Protein AF-L0DIE7-F1 (afdb_monomer)

Foldseek 3Di:
DDDDDDPPPPDDDDDDDDDDDDDPDDDDDPDDPPPPPPPCPPVVVVVVVVVVVVVVVVVVVVVVVVVVVCPPDPPDLDAADLVLLVLLQVLLVQLVVQLVVLLVQLVVCVVVVHDNVVSVVSSVVSSVVSNVVSCVVRVVVVLCVLPNPPDDPVNQDPVSVVNSSSSVVSNVCNNVVPD

Solvent-accessible surface area (backbone atoms only — not comparable to full-atom values): 10665 Å² total; per-residue (Å²): 139,84,80,97,79,86,92,78,92,82,75,84,78,80,80,78,84,80,78,81,75,84,74,80,83,78,77,87,70,87,76,72,84,77,82,73,77,76,77,60,70,63,64,58,50,57,53,53,51,54,52,50,52,51,52,54,51,53,52,48,51,54,51,50,54,51,60,58,60,59,67,62,78,72,72,71,86,65,71,54,34,69,68,29,22,54,52,17,42,55,50,48,53,52,47,51,53,29,46,52,54,11,49,52,52,16,48,53,36,45,76,68,72,47,52,71,68,58,16,52,53,45,20,55,52,40,29,55,52,38,48,51,51,51,40,58,71,61,47,48,63,58,51,34,75,65,50,56,80,86,62,54,75,88,75,57,48,74,62,46,52,51,52,48,50,14,36,53,46,7,27,50,47,16,55,68,62,71,124

pLDDT: mean 78.12, std 19.04, range [43.19, 98.62]

Secondary structure (DSSP, 8-state):
--------S--PPPPPP-----PPPPP----PPP------TTHHHHHHHHHHHHHHHHHHHHHHHHHHHTTS-----PPPPHHHHHHHHHHHHHHHHHHHHHHHHHHHHHHTT--HHHHHHHHHHHHHHHHHHHHHHHTHHHHHTTS-TT--GGG--HHHHHHHHHHHHHHHHHHTT--

Structure (mmCIF, N/CA/C/O backbone):
data_AF-L0DIE7-F1
#
_entry.id   AF-L0DIE7-F1
#
loop_
_atom_site.group_PDB
_atom_site.id
_atom_site.type_symbol
_atom_site.label_atom_id
_atom_site.label_alt_id
_atom_site.label_comp_id
_atom_site.label_asym_id
_atom_site.label_entity_id
_atom_site.label_seq_id
_atom_site.pdbx_PDB_ins_code
_atom_site.Cartn_x
_atom_site.Cartn_y
_atom_site.Cartn_z
_atom_site.occupancy
_atom_site.B_iso_or_equiv
_atom_site.auth_seq_id
_atom_site.auth_comp_id
_atom_site.auth_asym_id
_atom_site.auth_atom_id
_atom_site.pdbx_PDB_model_num
ATOM 1 N N . MET A 1 1 ? -25.861 -13.295 69.966 1.00 43.19 1 MET A N 1
ATOM 2 C CA . MET A 1 1 ? -24.445 -13.640 70.198 1.00 43.19 1 MET A CA 1
ATOM 3 C C . MET A 1 1 ? -23.752 -13.292 68.895 1.00 43.19 1 MET A C 1
ATOM 5 O O . MET A 1 1 ? -23.607 -14.159 68.047 1.00 43.19 1 MET A O 1
ATOM 9 N N . SER A 1 2 ? -23.698 -11.998 68.601 1.00 47.97 2 SER A N 1
ATOM 10 C CA . SER A 1 2 ? -22.808 -10.991 69.206 1.00 47.97 2 SER A CA 1
ATOM 11 C C . SER A 1 2 ? -21.551 -10.831 68.351 1.00 47.97 2 SER A C 1
ATOM 13 O O . SER A 1 2 ? -20.903 -11.836 68.076 1.00 47.97 2 SER A O 1
ATOM 15 N N . ASP A 1 3 ? -21.147 -9.640 67.909 1.00 54.22 3 ASP A N 1
ATOM 16 C CA . ASP A 1 3 ? -21.867 -8.353 67.857 1.00 54.22 3 ASP A CA 1
ATOM 17 C C . ASP A 1 3 ? -21.587 -7.730 66.461 1.00 54.22 3 ASP A C 1
ATOM 19 O O . ASP A 1 3 ? -20.596 -8.077 65.826 1.00 54.22 3 ASP A O 1
ATOM 23 N N . GLU A 1 4 ? -22.419 -6.900 65.825 1.00 57.38 4 GLU A N 1
ATOM 24 C CA . GLU A 1 4 ? -23.378 -5.892 66.320 1.00 57.38 4 GLU A CA 1
ATOM 25 C C . GLU A 1 4 ? -22.702 -4.545 66.722 1.00 57.38 4 GLU A C 1
ATOM 27 O O . GLU A 1 4 ? -23.338 -3.693 67.338 1.00 57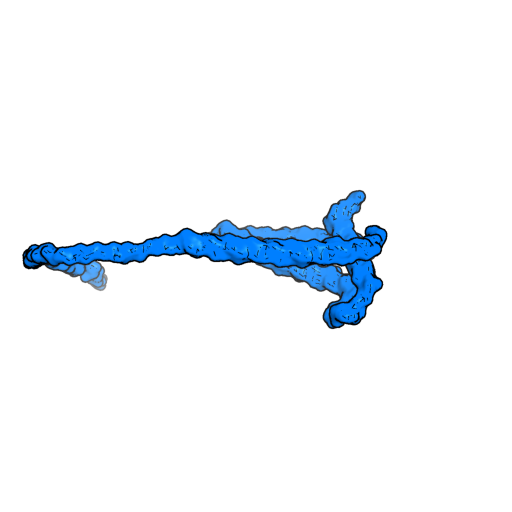.38 4 GLU A O 1
ATOM 32 N N . LEU A 1 5 ? -21.450 -4.300 66.272 1.00 60.34 5 LEU A N 1
ATOM 33 C CA . LEU A 1 5 ? -20.716 -3.017 66.356 1.00 60.34 5 LEU A CA 1
ATOM 34 C C . LEU A 1 5 ? -19.949 -2.661 65.058 1.00 60.34 5 LEU A C 1
ATOM 36 O O . LEU A 1 5 ? -18.879 -3.205 64.825 1.00 60.34 5 LEU A O 1
ATOM 40 N N . ASP A 1 6 ? -20.480 -1.723 64.261 1.00 61.47 6 ASP A N 1
ATOM 41 C CA . ASP A 1 6 ? -19.712 -0.753 63.433 1.00 61.47 6 ASP A CA 1
ATOM 42 C C . ASP A 1 6 ? -20.654 0.343 62.865 1.00 61.47 6 ASP A C 1
ATOM 44 O O . ASP A 1 6 ? -20.625 0.740 61.703 1.00 61.47 6 ASP A O 1
ATOM 48 N N . PHE A 1 7 ? -21.568 0.833 63.712 1.00 57.75 7 PHE A N 1
ATOM 49 C CA . PHE A 1 7 ? -22.621 1.801 63.356 1.00 57.75 7 PHE A CA 1
ATOM 50 C C . PHE A 1 7 ? -22.229 3.259 63.697 1.00 57.75 7 PHE A C 1
ATOM 52 O O . PHE A 1 7 ? -23.089 4.076 64.014 1.00 57.75 7 PHE A O 1
ATOM 59 N N . LEU A 1 8 ? -20.929 3.587 63.728 1.00 58.88 8 LEU A N 1
ATOM 60 C CA . LEU A 1 8 ? -20.414 4.843 64.307 1.00 58.88 8 LEU A CA 1
ATOM 61 C C . LEU A 1 8 ? -19.316 5.538 63.475 1.00 58.88 8 LEU A C 1
ATOM 63 O O . LEU A 1 8 ? -18.410 6.140 64.042 1.00 58.88 8 LEU A O 1
ATOM 67 N N . ASP A 1 9 ? -19.435 5.533 62.146 1.00 56.22 9 ASP A N 1
ATOM 68 C CA . ASP A 1 9 ? -18.577 6.325 61.237 1.00 56.22 9 ASP A CA 1
ATOM 69 C C . ASP A 1 9 ? -19.384 7.432 60.520 1.00 56.22 9 ASP A C 1
ATOM 71 O O . ASP A 1 9 ? -19.368 7.580 59.301 1.00 56.22 9 ASP A O 1
ATOM 75 N N . GLY A 1 10 ? -20.216 8.151 61.287 1.00 61.34 10 GLY A N 1
ATOM 76 C CA . GLY A 1 10 ? -21.278 9.020 60.753 1.00 61.34 10 GLY A CA 1
ATOM 77 C C . GLY A 1 10 ? -21.567 10.288 61.560 1.00 61.34 10 GLY A C 1
ATOM 78 O O . GLY A 1 10 ? -22.703 10.758 61.556 1.00 61.34 10 GLY A O 1
ATOM 79 N N . LEU A 1 11 ? -20.574 10.823 62.279 1.00 56.28 11 LEU A N 1
ATOM 80 C CA . LEU A 1 11 ? -20.674 12.079 63.038 1.00 56.28 11 LEU A CA 1
ATOM 81 C C . LEU A 1 11 ? -19.377 12.906 62.941 1.00 56.28 11 LEU A C 1
ATOM 83 O O . LEU A 1 11 ? -18.717 13.165 63.948 1.00 56.28 11 LEU A O 1
ATOM 87 N N . GLU A 1 12 ? -19.022 13.365 61.737 1.00 66.06 12 GLU A N 1
ATOM 88 C CA . GLU A 1 12 ? -18.154 14.547 61.631 1.00 66.06 12 GLU A CA 1
ATOM 89 C C . GLU A 1 12 ? -18.935 15.783 62.125 1.00 66.06 12 GLU A C 1
ATOM 91 O O . GLU A 1 12 ? -20.051 16.025 61.658 1.00 66.06 12 GLU A O 1
ATOM 96 N N . PRO A 1 13 ? -18.404 16.561 63.087 1.00 68.69 13 PRO A N 1
ATOM 97 C CA . PRO A 1 13 ? -19.084 17.748 63.589 1.00 68.69 13 PRO A CA 1
ATOM 98 C C . PRO A 1 13 ? -18.962 18.916 62.603 1.00 68.69 13 PRO A C 1
ATOM 100 O O . PRO A 1 13 ? -17.855 19.297 62.216 1.00 68.69 13 PRO A O 1
ATOM 103 N N . ASP A 1 14 ? -20.096 19.538 62.265 1.00 71.19 14 ASP A N 1
ATOM 104 C CA . ASP A 1 14 ? -20.128 20.772 61.473 1.00 71.19 14 ASP A CA 1
ATOM 105 C C . ASP A 1 14 ? -19.232 21.867 62.097 1.00 71.19 14 ASP A C 1
ATOM 107 O O . ASP A 1 14 ? -19.279 22.095 63.315 1.00 71.19 14 ASP A O 1
ATOM 111 N N . PRO A 1 15 ? -18.436 22.596 61.291 1.00 76.50 15 PRO A N 1
ATOM 112 C CA . PRO A 1 15 ? -17.621 23.693 61.794 1.00 76.50 15 PRO A CA 1
ATOM 113 C C . PRO A 1 15 ? -18.503 24.848 62.307 1.00 76.50 15 PRO A C 1
ATOM 115 O O . PRO A 1 15 ? -19.537 25.163 61.713 1.00 76.50 15 PRO A O 1
ATOM 118 N N . PRO A 1 16 ? -18.100 25.534 63.394 1.00 77.44 16 PRO A N 1
ATOM 119 C CA . PRO A 1 16 ? -18.917 26.572 64.011 1.00 77.44 16 PRO A CA 1
ATOM 120 C C . PRO A 1 16 ? -19.119 27.784 63.082 1.00 77.44 16 PRO A C 1
ATOM 122 O O . PRO A 1 16 ? -18.210 28.137 62.322 1.00 77.44 16 PRO A O 1
ATOM 125 N N . PRO A 1 17 ? -20.266 28.486 63.178 1.00 66.81 17 PRO A N 1
ATOM 126 C CA . PRO A 1 17 ? -20.528 29.674 62.375 1.00 66.81 17 PRO A CA 1
ATOM 127 C C . PRO A 1 17 ? -19.484 30.758 62.661 1.00 66.81 17 PRO A C 1
ATOM 129 O O . PRO A 1 17 ? -19.292 31.192 63.800 1.00 66.81 17 PRO A O 1
ATOM 132 N N . SER A 1 18 ? -18.810 31.213 61.606 1.00 66.88 18 SER A N 1
ATOM 133 C CA . SER A 1 18 ? -17.763 32.226 61.689 1.00 66.88 18 SER A CA 1
ATOM 134 C C . SER A 1 18 ? -18.342 33.578 62.116 1.00 66.88 18 SER A C 1
ATOM 136 O O . SER A 1 18 ? -18.981 34.290 61.342 1.00 66.88 18 SER A O 1
ATOM 138 N N . LEU A 1 19 ? -18.094 33.953 63.375 1.00 61.03 19 LEU A N 1
ATOM 139 C CA . LEU A 1 19 ? -18.460 35.264 63.906 1.00 61.03 19 LEU A CA 1
ATOM 140 C C . LEU A 1 19 ? -17.829 36.372 63.053 1.00 61.03 19 LEU A C 1
ATOM 142 O O . LEU A 1 19 ? -16.605 36.486 62.952 1.00 61.03 19 LEU A O 1
ATOM 146 N N . GLY A 1 20 ? -18.687 37.187 62.437 1.00 57.94 20 GLY A N 1
ATOM 147 C CA . GLY A 1 20 ? -18.292 38.229 61.499 1.00 57.94 20 GLY A CA 1
ATOM 148 C C . GLY A 1 20 ? -17.355 39.253 62.134 1.00 57.94 20 GLY A C 1
ATOM 149 O O . GLY A 1 20 ? -17.774 40.105 62.918 1.00 57.94 20 GLY A O 1
ATOM 150 N N . ARG A 1 21 ? -16.077 39.209 61.752 1.00 55.25 21 ARG A N 1
ATOM 151 C CA . ARG A 1 21 ? -15.109 40.249 62.096 1.00 55.25 21 ARG A CA 1
ATOM 152 C C . ARG A 1 21 ? -15.414 41.488 61.261 1.00 55.25 21 ARG A C 1
ATOM 154 O O . ARG A 1 21 ? -15.187 41.481 60.054 1.00 55.25 21 ARG A O 1
ATOM 161 N N . ALA A 1 22 ? -15.903 42.548 61.901 1.00 59.44 22 ALA A N 1
ATOM 162 C CA . ALA A 1 22 ? -16.078 43.842 61.252 1.00 59.44 22 ALA A CA 1
ATOM 163 C C . ALA A 1 22 ? -14.726 44.328 60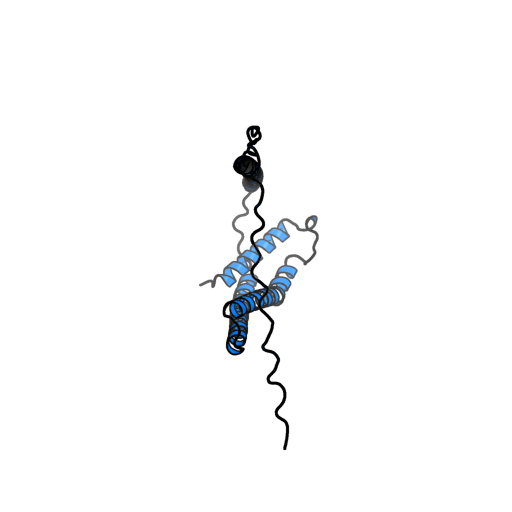.697 1.00 59.44 22 ALA A C 1
ATOM 165 O O . ALA A 1 22 ? -13.801 44.632 61.454 1.00 59.44 22 ALA A O 1
ATOM 166 N N . VAL A 1 23 ? -14.602 44.357 59.370 1.00 61.91 23 VAL A N 1
ATOM 167 C CA . VAL A 1 23 ? -13.428 44.903 58.683 1.00 61.91 23 VAL A CA 1
ATOM 168 C C . VAL A 1 23 ? -13.574 46.427 58.664 1.00 61.91 23 VAL A C 1
ATOM 170 O O . VAL A 1 23 ? -14.614 46.914 58.216 1.00 61.91 23 VAL A O 1
ATOM 173 N N . PRO A 1 24 ? -12.585 47.199 59.152 1.00 62.00 24 PRO A N 1
ATOM 174 C CA . PRO A 1 24 ? -12.659 48.654 59.120 1.00 62.00 24 PRO A CA 1
ATOM 175 C C . PRO A 1 24 ? -12.696 49.153 57.674 1.00 62.00 24 PRO A C 1
ATOM 177 O O . PRO A 1 24 ? -11.891 48.729 56.844 1.00 62.00 24 PRO A O 1
ATOM 180 N N . THR A 1 25 ? -13.622 50.067 57.383 1.00 62.25 25 THR A N 1
ATOM 181 C CA . THR A 1 25 ? -13.794 50.671 56.059 1.00 62.25 25 THR A CA 1
ATOM 182 C C . THR A 1 25 ? -12.498 51.364 55.619 1.00 62.25 25 THR A C 1
ATOM 184 O O . THR A 1 25 ? -12.094 52.330 56.272 1.00 62.25 25 THR A O 1
ATOM 187 N N . PRO A 1 26 ? -11.832 50.924 54.535 1.00 62.09 26 PRO A N 1
ATOM 188 C CA . PRO A 1 26 ? -10.641 51.605 54.050 1.00 62.09 26 PRO A CA 1
ATOM 189 C C . PRO A 1 26 ? -11.023 52.968 53.465 1.00 62.09 26 PRO A C 1
ATOM 191 O O . PRO A 1 26 ? -11.936 53.082 52.646 1.00 62.09 26 PRO A O 1
ATOM 194 N N . THR A 1 27 ? -10.304 54.009 53.878 1.00 60.88 27 THR A N 1
ATOM 195 C CA . THR A 1 27 ? -10.394 55.346 53.288 1.00 60.88 27 THR A CA 1
ATOM 196 C C . THR A 1 27 ? -10.063 55.289 51.789 1.00 60.88 27 THR A C 1
ATOM 198 O O . THR A 1 27 ? -9.101 54.611 51.414 1.00 60.88 27 THR A O 1
ATOM 201 N N . PRO A 1 28 ? -10.798 55.999 50.908 1.00 60.19 28 PRO A N 1
ATOM 202 C CA . PRO A 1 28 ? -10.496 55.993 49.481 1.00 60.19 28 PRO A CA 1
ATOM 203 C C . PRO A 1 28 ? -9.183 56.735 49.210 1.00 60.19 28 PRO A C 1
ATOM 205 O O . PRO A 1 28 ? -9.132 57.965 49.217 1.00 60.19 28 PRO A O 1
ATOM 208 N N . TYR A 1 29 ? -8.113 55.989 48.947 1.00 64.88 29 TYR A N 1
ATOM 209 C CA . TYR A 1 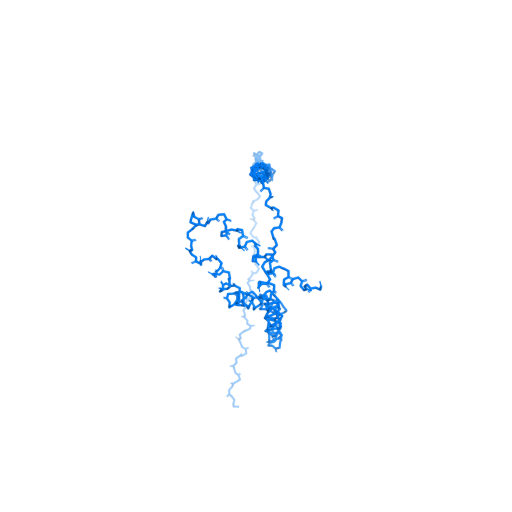29 ? -6.919 56.554 48.325 1.00 64.88 29 TYR A CA 1
ATOM 210 C C . TYR A 1 29 ? -7.242 56.938 46.871 1.00 64.88 29 TYR A C 1
ATOM 212 O O . TYR A 1 29 ? -7.991 56.211 46.210 1.00 64.88 29 TYR A O 1
ATOM 220 N N . PRO A 1 30 ? -6.689 58.044 46.339 1.00 61.22 30 PRO A N 1
ATOM 221 C CA . PRO A 1 30 ? -6.860 58.395 44.935 1.00 61.22 30 PRO A CA 1
ATOM 222 C C . PRO A 1 30 ? -6.220 57.313 44.059 1.00 61.22 30 PRO A C 1
ATOM 224 O O . PRO A 1 30 ? -4.998 57.193 43.976 1.00 61.22 30 PRO A O 1
ATOM 227 N N . VAL A 1 31 ? -7.065 56.501 43.423 1.00 58.78 31 VAL A N 1
ATOM 228 C CA . VAL A 1 31 ? -6.638 55.426 42.527 1.00 58.78 31 VAL A CA 1
ATOM 229 C C . VAL A 1 31 ? -6.007 56.056 41.289 1.00 58.78 31 VAL A C 1
ATOM 231 O O . VAL A 1 31 ? -6.697 56.667 40.473 1.00 58.78 31 VAL A O 1
ATOM 234 N N . ALA A 1 32 ? -4.688 55.905 41.147 1.00 65.12 32 ALA A N 1
ATOM 235 C CA . ALA A 1 32 ? -4.002 56.211 39.898 1.00 65.12 32 ALA A CA 1
ATOM 236 C C . ALA A 1 32 ? -4.658 55.407 38.759 1.00 65.12 32 ALA A C 1
ATOM 238 O O . ALA A 1 32 ? -4.974 54.230 38.969 1.00 65.12 32 ALA A O 1
ATOM 239 N N . PRO A 1 33 ? -4.888 56.000 37.572 1.00 60.69 33 PRO A N 1
ATOM 240 C CA . PRO A 1 33 ? -5.587 55.319 36.491 1.00 60.69 33 PRO A CA 1
ATOM 241 C C . PRO A 1 33 ? -4.856 54.024 36.144 1.00 60.69 33 PRO A C 1
ATOM 243 O O . PRO A 1 33 ? -3.687 54.041 35.754 1.00 60.69 33 PRO A O 1
ATOM 246 N N . ALA A 1 34 ? -5.550 52.897 36.311 1.00 53.47 34 ALA A N 1
ATOM 247 C CA . ALA A 1 34 ? -5.001 51.595 35.986 1.00 53.47 34 ALA A CA 1
ATOM 248 C C . ALA A 1 34 ? -4.625 51.580 34.502 1.00 53.47 34 ALA A C 1
ATOM 250 O O . ALA A 1 34 ? -5.493 51.696 33.632 1.00 53.47 34 ALA A O 1
ATOM 251 N N . VAL A 1 35 ? -3.330 51.429 34.216 1.00 57.56 35 VAL A N 1
ATOM 252 C CA . VAL A 1 35 ? -2.846 51.159 32.862 1.00 57.56 35 VAL A CA 1
ATOM 253 C C . VAL A 1 35 ? -3.360 49.776 32.488 1.00 57.56 35 VAL A C 1
ATOM 255 O O . VAL A 1 35 ? -2.748 48.760 32.809 1.00 57.56 35 VAL A O 1
ATOM 258 N N . VAL A 1 36 ? -4.531 49.743 31.852 1.00 51.34 36 VAL A N 1
ATOM 259 C CA . VAL A 1 36 ? -5.094 48.527 31.272 1.00 51.34 36 VAL A CA 1
ATOM 260 C C . VAL A 1 36 ? -4.067 47.971 30.288 1.00 51.34 36 VAL A C 1
ATOM 262 O O . VAL A 1 36 ? -3.749 48.656 29.311 1.00 51.34 36 VAL A O 1
ATOM 265 N N . PRO A 1 37 ? -3.537 46.750 30.497 1.00 52.72 37 PRO A N 1
ATOM 266 C CA . PRO A 1 37 ? -2.723 46.111 29.483 1.00 52.72 37 PRO A CA 1
ATOM 267 C C . PRO A 1 37 ? -3.628 45.866 28.277 1.00 52.72 37 PRO A C 1
ATOM 269 O O . PRO A 1 37 ? -4.531 45.027 28.323 1.00 52.72 37 PRO A O 1
ATOM 272 N N . VAL A 1 38 ? -3.416 46.636 27.205 1.00 50.66 38 VAL A N 1
ATOM 273 C CA . VAL A 1 38 ? -4.152 46.472 25.950 1.00 50.66 38 VAL A CA 1
ATOM 274 C C . VAL A 1 38 ? -3.896 45.053 25.461 1.00 50.66 38 VAL A C 1
ATOM 276 O O . VAL A 1 38 ? -2.787 44.695 25.067 1.00 50.66 38 VAL A O 1
ATOM 279 N N . LYS A 1 39 ? -4.939 44.228 25.558 1.00 49.06 39 LYS A N 1
ATOM 280 C CA . LYS A 1 39 ? -4.912 42.792 25.295 1.00 49.06 39 LYS A CA 1
ATOM 281 C C . LYS A 1 39 ? -4.531 42.568 23.830 1.00 49.06 39 LYS A C 1
ATOM 283 O O . LYS A 1 39 ? -5.374 42.685 22.947 1.00 49.06 39 LYS A O 1
ATOM 288 N N . SER A 1 40 ? -3.260 42.254 23.572 1.00 51.50 40 SER A N 1
ATOM 289 C CA . SER A 1 40 ? -2.603 42.283 22.251 1.00 51.50 40 SER A CA 1
ATOM 290 C C . SER A 1 40 ? -3.007 41.150 21.288 1.00 51.50 40 SER A C 1
ATOM 292 O O . SER A 1 40 ? -2.233 40.732 20.426 1.00 51.50 40 SER A O 1
ATOM 294 N N . HIS A 1 41 ? -4.251 40.674 21.385 1.00 49.66 41 HIS A N 1
ATOM 295 C CA . HIS A 1 41 ? -4.801 39.595 20.563 1.00 49.66 41 HIS A CA 1
ATOM 296 C C . HIS A 1 41 ? -4.877 39.924 19.065 1.00 49.66 41 HIS A C 1
ATOM 298 O O . HIS A 1 41 ? -4.992 38.999 18.264 1.00 49.66 41 HIS A O 1
ATOM 304 N N . ASP A 1 42 ? -4.793 41.196 18.668 1.00 45.31 42 ASP A N 1
ATOM 305 C CA . ASP A 1 42 ? -4.768 41.583 17.252 1.00 45.31 42 ASP A CA 1
ATOM 306 C C . ASP A 1 42 ? -3.348 41.647 16.671 1.00 45.31 42 ASP A C 1
ATOM 308 O O . ASP A 1 42 ? -3.150 41.269 15.517 1.00 45.31 42 ASP A O 1
ATOM 312 N N . ALA A 1 43 ? -2.332 41.990 17.472 1.00 49.34 43 ALA A N 1
ATOM 313 C CA . ALA A 1 43 ? -0.934 41.987 17.024 1.00 49.34 43 ALA A CA 1
ATOM 314 C C . ALA A 1 43 ? -0.465 40.578 16.605 1.00 49.34 43 ALA A C 1
ATOM 316 O O . ALA A 1 43 ? 0.245 40.424 15.609 1.00 49.34 43 ALA A O 1
ATOM 317 N N . LEU A 1 44 ? -0.929 39.537 17.310 1.00 52.31 44 LEU A N 1
ATOM 318 C CA . LEU A 1 44 ? -0.612 38.144 16.979 1.00 52.31 44 LEU A CA 1
ATOM 319 C C . LEU A 1 44 ? -1.211 37.699 15.627 1.00 52.31 44 LEU A C 1
ATOM 321 O O . LEU A 1 44 ? -0.602 36.899 14.916 1.00 52.31 44 LEU A O 1
ATOM 325 N N . LYS A 1 45 ? -2.382 38.236 15.245 1.00 49.03 45 LYS A N 1
ATOM 326 C CA . LYS A 1 45 ? -3.064 37.899 13.980 1.00 49.03 45 LYS A CA 1
ATOM 327 C C . LYS A 1 45 ? -2.294 38.430 12.771 1.00 49.03 45 LYS A C 1
ATOM 329 O O . LYS A 1 45 ? -2.101 37.695 11.806 1.00 49.03 45 LYS A O 1
ATOM 334 N N . PHE A 1 46 ? -1.808 39.672 12.832 1.00 50.78 46 PHE A N 1
ATOM 335 C CA . PHE A 1 46 ? -1.014 40.258 11.745 1.00 50.78 46 PHE A CA 1
ATOM 336 C C . PHE A 1 46 ? 0.320 39.527 11.536 1.00 50.78 46 PHE A C 1
ATOM 338 O O . PHE A 1 46 ? 0.709 39.296 10.391 1.00 50.78 46 PHE A O 1
ATOM 345 N N . GLY A 1 47 ? 0.976 39.080 12.614 1.00 53.28 47 GLY A N 1
ATOM 346 C CA . GLY A 1 47 ? 2.171 38.233 12.521 1.00 53.28 47 GLY A CA 1
ATOM 347 C C . GLY A 1 47 ? 1.899 36.905 11.804 1.00 53.28 47 GLY A C 1
ATOM 348 O O . GLY A 1 47 ? 2.619 36.548 10.872 1.00 53.28 47 GLY A O 1
ATOM 349 N N . ALA A 1 48 ? 0.818 36.209 12.174 1.00 57.19 48 ALA A N 1
ATOM 350 C CA . ALA A 1 48 ? 0.421 34.956 11.529 1.00 57.19 48 ALA A CA 1
ATOM 351 C C . ALA A 1 48 ? 0.090 35.133 10.033 1.00 57.19 48 ALA A C 1
ATOM 353 O O . ALA A 1 48 ? 0.504 34.313 9.215 1.00 57.19 48 ALA A O 1
ATOM 354 N N . ILE A 1 49 ? -0.594 36.222 9.660 1.00 60.06 49 ILE A N 1
ATOM 355 C CA . ILE A 1 49 ? -0.929 36.533 8.259 1.00 60.06 49 ILE A CA 1
ATOM 356 C C . ILE A 1 49 ? 0.333 36.803 7.428 1.00 60.06 49 ILE A C 1
ATOM 358 O O . ILE A 1 49 ? 0.445 36.291 6.316 1.00 60.06 49 ILE A O 1
ATOM 362 N N . LEU A 1 50 ? 1.310 37.552 7.952 1.00 58.78 50 LEU A N 1
ATOM 363 C CA . LEU A 1 50 ? 2.557 37.826 7.226 1.00 58.78 50 LEU A CA 1
ATOM 364 C C . LEU A 1 50 ? 3.411 36.564 7.031 1.00 58.78 50 LEU A C 1
ATOM 366 O O . LEU A 1 50 ? 3.939 36.356 5.938 1.00 58.78 50 LEU A O 1
ATOM 370 N N . VAL A 1 51 ? 3.490 35.688 8.039 1.00 58.91 51 VAL A N 1
ATOM 371 C CA . VAL A 1 51 ? 4.150 34.376 7.904 1.00 58.91 51 VAL A CA 1
ATOM 372 C C . VAL A 1 51 ? 3.429 33.510 6.866 1.00 58.91 51 VAL A C 1
ATOM 374 O O . VAL A 1 51 ? 4.083 32.930 6.001 1.00 58.91 51 VAL A O 1
ATOM 377 N N . PHE A 1 52 ? 2.093 33.469 6.887 1.00 57.91 52 PHE A N 1
ATOM 378 C CA . PHE A 1 52 ? 1.302 32.716 5.912 1.00 57.91 52 PHE A CA 1
ATOM 379 C C . PHE A 1 52 ? 1.521 33.224 4.477 1.00 57.91 52 PHE A C 1
ATOM 381 O O . PHE A 1 52 ? 1.839 32.434 3.590 1.00 57.91 52 PHE A O 1
ATOM 388 N N . CYS A 1 53 ? 1.471 34.541 4.247 1.00 58.84 53 CYS A N 1
ATOM 389 C CA . CYS A 1 53 ? 1.749 3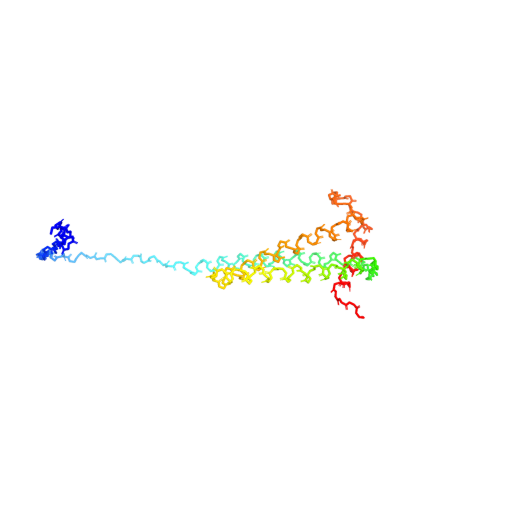5.138 2.937 1.00 58.84 53 CYS A CA 1
ATOM 390 C C . CYS A 1 53 ? 3.183 34.870 2.446 1.00 58.84 53 CYS A C 1
ATOM 392 O O . CYS A 1 53 ? 3.377 34.596 1.258 1.00 58.84 53 CYS A O 1
ATOM 394 N N . ALA A 1 54 ? 4.185 34.901 3.332 1.00 56.44 54 ALA A N 1
ATOM 395 C CA . ALA A 1 54 ? 5.569 34.573 2.983 1.00 56.44 54 ALA A CA 1
ATOM 396 C C . ALA A 1 54 ? 5.726 33.094 2.579 1.00 56.44 54 ALA A C 1
ATOM 398 O O . ALA A 1 54 ? 6.338 32.798 1.551 1.00 56.44 54 ALA A O 1
ATOM 399 N N . VAL A 1 55 ? 5.111 32.172 3.329 1.00 57.12 55 VAL A N 1
ATOM 400 C CA . VAL A 1 55 ? 5.101 30.732 3.017 1.00 57.12 55 VAL A CA 1
ATOM 401 C C . VAL A 1 55 ? 4.366 30.455 1.700 1.00 57.12 55 VAL A C 1
ATOM 403 O O . VAL A 1 55 ? 4.898 29.742 0.849 1.00 57.12 55 VAL A 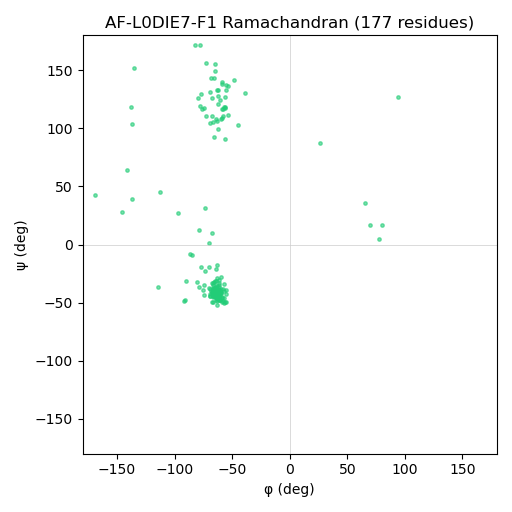O 1
ATOM 406 N N . CYS A 1 56 ? 3.199 31.065 1.468 1.00 57.81 56 CYS A N 1
ATOM 407 C CA . CYS A 1 56 ? 2.474 30.952 0.198 1.00 57.81 56 CYS A CA 1
ATOM 408 C C . CYS A 1 56 ? 3.289 31.481 -0.993 1.00 57.81 56 CYS A C 1
ATOM 410 O O . CYS A 1 56 ? 3.286 30.861 -2.057 1.00 57.81 56 CYS A O 1
ATOM 412 N N . SER A 1 57 ? 4.017 32.588 -0.825 1.00 63.25 57 SER A N 1
ATOM 413 C CA . SER A 1 57 ? 4.842 33.176 -1.891 1.00 63.25 57 SER A CA 1
ATOM 414 C C . SER A 1 57 ? 6.050 32.297 -2.237 1.00 63.25 57 SER A C 1
ATOM 416 O O . SER A 1 57 ? 6.305 32.033 -3.413 1.00 63.25 57 SER A O 1
ATOM 418 N N . LEU A 1 58 ? 6.756 31.774 -1.228 1.00 56.50 58 LEU A N 1
ATOM 419 C CA . LEU A 1 58 ? 7.898 30.872 -1.421 1.00 56.50 58 LEU A CA 1
ATOM 420 C C . LEU A 1 58 ? 7.473 29.511 -1.999 1.00 56.50 58 LEU A C 1
ATOM 422 O O . LEU A 1 58 ? 8.114 29.011 -2.926 1.00 56.50 58 LEU A O 1
ATOM 426 N N . GLY A 1 59 ? 6.358 28.945 -1.523 1.00 52.88 59 GLY A N 1
ATOM 427 C CA . GLY A 1 59 ? 5.773 27.723 -2.084 1.00 52.88 59 GLY A CA 1
ATOM 428 C C . GLY A 1 59 ? 5.330 27.896 -3.540 1.00 52.88 59 GLY A C 1
ATOM 429 O O . GLY A 1 59 ? 5.579 27.019 -4.366 1.00 52.88 59 GLY A O 1
ATOM 430 N N . SER A 1 60 ? 4.752 29.054 -3.882 1.00 60.06 60 SER A N 1
ATOM 431 C CA . SER A 1 60 ? 4.361 29.376 -5.262 1.00 60.06 60 SER A CA 1
ATOM 432 C C . SER A 1 60 ? 5.568 29.470 -6.194 1.00 60.06 60 SER A C 1
ATOM 434 O O . SER A 1 60 ? 5.515 28.932 -7.295 1.00 60.06 60 SER A O 1
ATOM 436 N N . GLY A 1 61 ? 6.668 30.093 -5.756 1.00 58.59 61 GLY A N 1
ATOM 437 C CA . GLY A 1 61 ? 7.900 30.199 -6.545 1.00 58.59 61 GLY A CA 1
ATOM 438 C C . GLY A 1 61 ? 8.547 28.842 -6.843 1.00 58.59 61 GLY A C 1
ATOM 439 O O . GLY A 1 61 ? 8.926 28.583 -7.984 1.00 58.59 61 GLY A O 1
ATOM 440 N N . LEU A 1 62 ? 8.607 27.947 -5.851 1.00 58.16 62 LEU A N 1
ATOM 441 C CA . LEU A 1 62 ? 9.103 26.574 -6.025 1.00 58.16 62 LEU A CA 1
ATOM 442 C C . LEU A 1 62 ? 8.205 25.743 -6.951 1.00 58.16 62 LEU A C 1
ATOM 444 O O . LEU A 1 62 ? 8.719 25.067 -7.841 1.00 58.16 62 LEU A O 1
ATOM 448 N N . LEU A 1 63 ? 6.879 25.842 -6.804 1.00 59.44 63 LEU A N 1
ATOM 449 C CA . LEU A 1 63 ? 5.934 25.208 -7.726 1.00 59.44 63 LEU A CA 1
ATOM 450 C C . LEU A 1 63 ? 6.081 25.749 -9.152 1.00 59.44 63 LEU A C 1
ATOM 452 O O . LEU A 1 63 ? 6.093 24.956 -10.086 1.00 59.44 63 LEU A O 1
ATOM 456 N N . PHE A 1 64 ? 6.245 27.062 -9.345 1.00 61.97 64 PHE A N 1
ATOM 457 C CA . PHE A 1 64 ? 6.424 27.649 -10.677 1.00 61.97 64 PHE A CA 1
ATOM 458 C C . PHE A 1 64 ? 7.761 27.261 -11.318 1.00 61.97 64 PHE A C 1
ATOM 460 O O . PHE A 1 64 ? 7.795 26.954 -12.508 1.00 61.97 64 PHE A O 1
ATOM 467 N N . ALA A 1 65 ? 8.852 27.228 -10.546 1.00 63.44 65 ALA A N 1
ATOM 468 C CA . ALA A 1 65 ? 10.154 26.767 -11.025 1.00 63.44 65 ALA A CA 1
ATOM 469 C C . ALA A 1 65 ? 10.106 25.288 -11.442 1.00 63.44 65 ALA A C 1
ATOM 471 O O . ALA A 1 65 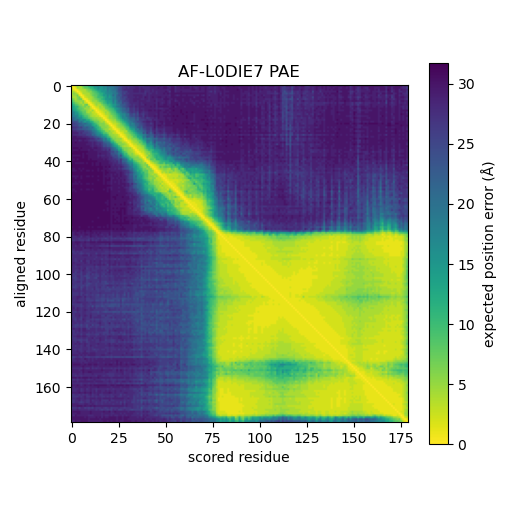? 10.602 24.936 -12.509 1.00 63.44 65 ALA A O 1
ATOM 472 N N . TRP A 1 66 ? 9.427 24.444 -10.659 1.00 64.75 66 TRP A N 1
ATOM 473 C CA . TRP A 1 66 ? 9.192 23.037 -10.985 1.00 64.75 66 TRP A CA 1
ATOM 474 C C . TRP A 1 66 ? 8.322 22.876 -12.248 1.00 64.75 66 TRP A C 1
ATOM 476 O O . TRP A 1 66 ? 8.716 22.182 -13.184 1.00 64.75 66 TRP A O 1
ATOM 486 N N . LEU A 1 67 ? 7.206 23.610 -12.344 1.00 65.94 67 LEU A N 1
ATOM 487 C CA . LEU A 1 67 ? 6.296 23.597 -13.501 1.00 65.94 67 LEU A CA 1
ATOM 488 C C . LEU A 1 67 ? 6.954 24.110 -14.799 1.00 65.94 67 LEU A C 1
ATOM 490 O O . LEU A 1 67 ? 6.565 23.715 -15.899 1.00 65.94 67 LEU A O 1
ATOM 494 N N . LEU A 1 68 ? 7.935 25.012 -14.686 1.00 64.19 68 LEU A N 1
ATOM 495 C CA . LEU A 1 68 ? 8.731 25.497 -15.815 1.00 64.19 68 LEU A CA 1
ATOM 496 C C . LEU A 1 68 ? 9.857 24.522 -16.192 1.00 64.19 68 LEU A C 1
ATOM 498 O O . LEU A 1 68 ? 10.143 24.389 -17.382 1.00 64.19 68 LEU A O 1
ATOM 502 N N . SER A 1 69 ? 10.439 23.786 -15.237 1.00 57.88 69 SER A N 1
ATOM 503 C CA . SER A 1 69 ? 11.358 22.676 -15.534 1.00 57.88 69 SER A CA 1
ATOM 504 C C . SER A 1 69 ? 10.676 21.520 -16.280 1.00 57.88 69 SER A C 1
ATOM 506 O O . SER A 1 69 ? 11.307 20.907 -17.136 1.00 57.88 69 SER A O 1
ATOM 508 N N . GLU A 1 70 ? 9.381 21.264 -16.054 1.00 50.66 70 GLU A N 1
ATOM 509 C CA . GLU A 1 70 ? 8.604 20.241 -16.784 1.00 50.66 70 GLU A CA 1
ATOM 510 C C . GLU A 1 70 ? 8.311 20.572 -18.269 1.00 50.66 70 GLU A C 1
ATOM 512 O O . GLU A 1 70 ? 7.641 19.796 -18.959 1.00 50.66 70 GLU A O 1
ATOM 517 N N . ARG A 1 71 ? 8.777 21.716 -18.798 1.00 51.09 71 ARG A N 1
ATOM 518 C CA . ARG A 1 71 ? 8.618 22.068 -20.225 1.00 51.09 71 ARG A CA 1
ATOM 519 C C . ARG A 1 71 ? 9.721 21.535 -21.144 1.00 51.09 71 ARG A C 1
ATOM 521 O O . ARG A 1 71 ? 9.558 21.629 -22.358 1.00 51.09 71 ARG A O 1
ATOM 528 N N . GLY A 1 72 ? 10.797 20.962 -20.605 1.00 50.06 72 GLY A N 1
ATOM 529 C CA . GLY A 1 72 ? 11.728 20.153 -21.396 1.00 50.06 72 GLY A CA 1
ATOM 530 C C . GLY A 1 72 ? 11.119 18.780 -21.673 1.00 50.06 72 GLY A C 1
ATOM 531 O O . GLY A 1 72 ? 10.847 18.059 -20.720 1.00 50.06 72 GLY A O 1
ATOM 532 N N . ASP A 1 73 ? 10.877 18.464 -22.951 1.00 49.22 73 ASP A N 1
ATOM 533 C CA . ASP A 1 73 ? 10.369 17.185 -23.477 1.00 49.22 73 ASP A CA 1
ATOM 534 C C . ASP A 1 73 ? 9.523 16.357 -22.501 1.00 49.22 73 ASP A C 1
ATOM 536 O O . ASP A 1 73 ? 10.011 15.429 -21.854 1.00 49.22 73 ASP A O 1
ATOM 540 N N . ARG A 1 74 ? 8.208 16.623 -22.460 1.00 47.44 74 ARG A N 1
ATOM 541 C CA . ARG A 1 74 ? 7.255 15.668 -21.877 1.00 47.44 74 ARG A CA 1
ATOM 542 C C . ARG A 1 74 ? 7.459 14.317 -22.571 1.00 47.44 74 ARG A C 1
ATOM 544 O O . ARG A 1 74 ? 7.096 14.213 -23.747 1.00 47.44 74 ARG A O 1
ATOM 551 N N . PRO A 1 75 ? 7.969 13.270 -21.892 1.00 51.78 75 PRO A N 1
ATOM 552 C CA . PRO A 1 75 ? 8.081 11.972 -22.526 1.00 51.78 75 PRO A CA 1
ATOM 553 C C . PRO A 1 75 ? 6.664 11.521 -22.869 1.00 51.78 75 PRO A C 1
ATOM 555 O O . PRO A 1 75 ? 5.813 11.428 -21.976 1.00 51.78 75 PRO A O 1
ATOM 558 N N . SER A 1 76 ? 6.418 11.276 -24.163 1.00 49.12 76 SER A N 1
ATOM 559 C CA . SER A 1 76 ? 5.158 10.721 -24.682 1.00 49.12 76 SER A CA 1
ATOM 560 C C . SER A 1 76 ? 4.648 9.652 -23.714 1.00 49.12 76 SER A C 1
ATOM 562 O O . SER A 1 76 ? 5.476 8.834 -23.297 1.00 49.12 76 SER A O 1
ATOM 564 N N . PRO A 1 77 ? 3.364 9.681 -23.286 1.00 56.94 77 PRO A N 1
ATOM 565 C CA . PRO A 1 77 ? 2.872 8.952 -22.117 1.00 56.94 77 PRO A CA 1
ATOM 566 C C . PRO A 1 77 ? 3.157 7.455 -22.240 1.00 56.94 77 PRO A C 1
ATOM 568 O O . PRO A 1 77 ? 2.386 6.685 -22.809 1.00 56.94 77 PRO A O 1
ATOM 571 N N . GLY A 1 78 ? 4.323 7.066 -21.718 1.00 62.50 78 GLY A N 1
ATOM 572 C CA . GLY A 1 78 ? 4.932 5.787 -22.035 1.00 62.50 78 GLY A CA 1
ATOM 573 C C . GLY A 1 78 ? 4.030 4.659 -21.574 1.00 62.50 78 GLY A C 1
ATOM 574 O O . GLY A 1 78 ? 3.629 4.647 -20.404 1.00 62.50 78 GLY A O 1
ATOM 575 N N . GLY A 1 79 ? 3.736 3.742 -22.499 1.00 83.94 79 GLY A N 1
ATOM 576 C CA . GLY A 1 79 ? 2.864 2.597 -22.262 1.00 83.94 79 GLY A CA 1
ATOM 577 C C . GLY A 1 79 ? 3.230 1.859 -20.976 1.00 83.94 79 GLY A C 1
ATOM 578 O O . GLY A 1 79 ? 4.404 1.743 -20.624 1.00 83.94 79 GLY A O 1
ATOM 579 N N . TYR A 1 80 ? 2.211 1.400 -20.260 1.00 91.31 80 TYR A N 1
ATOM 580 C CA . TYR A 1 80 ? 2.375 0.668 -19.009 1.00 91.31 80 TYR A CA 1
ATOM 581 C C . TYR A 1 80 ? 3.071 -0.682 -19.233 1.00 91.31 80 TYR A C 1
ATOM 583 O O . TYR A 1 80 ? 2.963 -1.267 -20.309 1.00 91.31 80 TYR A O 1
ATOM 591 N N . ASP A 1 81 ? 3.728 -1.210 -18.200 1.00 93.00 81 ASP A N 1
ATOM 592 C CA . ASP A 1 81 ? 4.191 -2.601 -18.214 1.00 93.00 81 ASP A CA 1
ATOM 593 C C . ASP A 1 81 ? 2.998 -3.545 -17.926 1.00 93.00 81 ASP A C 1
ATOM 595 O O . ASP A 1 81 ? 2.385 -3.440 -16.854 1.00 93.00 81 ASP A O 1
ATOM 599 N N . PRO A 1 82 ? 2.632 -4.468 -18.843 1.00 93.25 82 PRO A N 1
ATOM 600 C CA . PRO A 1 82 ? 1.535 -5.414 -18.632 1.00 93.25 82 PRO A CA 1
ATOM 601 C C . PRO A 1 82 ? 1.727 -6.340 -17.423 1.00 93.25 82 PRO A C 1
ATOM 603 O O . PRO A 1 82 ? 0.737 -6.748 -16.818 1.00 93.25 82 PRO A O 1
ATOM 606 N N . ARG A 1 83 ? 2.973 -6.645 -17.030 1.00 95.31 83 ARG A N 1
ATOM 607 C CA . ARG A 1 83 ? 3.278 -7.488 -15.858 1.00 95.31 83 ARG A CA 1
ATOM 608 C C . ARG A 1 83 ? 2.727 -6.853 -14.586 1.00 95.31 83 ARG A C 1
ATOM 610 O O . ARG A 1 83 ? 2.038 -7.504 -13.803 1.00 95.31 83 ARG A O 1
ATOM 617 N N . PHE A 1 84 ? 2.934 -5.548 -14.438 1.00 96.12 84 PHE A N 1
ATOM 618 C CA . PHE A 1 84 ? 2.452 -4.787 -13.291 1.00 96.12 84 PHE A CA 1
ATOM 619 C C . PHE A 1 84 ? 0.925 -4.604 -13.275 1.00 96.12 84 PHE A C 1
ATOM 621 O O . PHE A 1 84 ? 0.358 -4.404 -12.204 1.00 96.12 84 PHE A O 1
ATOM 628 N N . VAL A 1 85 ? 0.228 -4.766 -14.408 1.00 95.38 85 VAL A N 1
ATOM 629 C CA . VAL A 1 85 ? -1.249 -4.842 -14.419 1.00 95.38 85 VAL A CA 1
ATOM 630 C C . VAL A 1 85 ? -1.733 -6.106 -13.707 1.00 95.38 85 VAL A C 1
ATOM 632 O O . VAL A 1 85 ? -2.673 -6.035 -12.916 1.00 95.38 85 VAL A O 1
ATOM 635 N N . ALA A 1 86 ? -1.084 -7.252 -13.939 1.00 94.50 86 ALA A N 1
ATOM 636 C CA . ALA A 1 86 ? -1.414 -8.498 -13.246 1.00 94.50 86 ALA A CA 1
ATOM 637 C C . ALA A 1 86 ? -1.103 -8.407 -11.741 1.00 94.50 86 ALA A C 1
ATOM 639 O O . ALA A 1 86 ? -1.952 -8.759 -10.923 1.00 94.50 86 ALA A O 1
ATOM 640 N N . VAL A 1 87 ? 0.057 -7.844 -11.376 1.00 96.31 87 VAL A N 1
ATOM 641 C CA . VAL A 1 87 ? 0.432 -7.581 -9.972 1.00 96.31 87 VAL A CA 1
ATOM 642 C C . VAL A 1 87 ? -0.590 -6.665 -9.287 1.00 96.31 87 VAL A C 1
ATOM 644 O O . VAL A 1 87 ? -1.046 -6.978 -8.190 1.00 96.31 87 VAL A O 1
ATOM 647 N N . GLY A 1 88 ? -1.015 -5.578 -9.943 1.00 95.81 88 GLY A N 1
ATOM 648 C CA . GLY A 1 88 ? -2.025 -4.657 -9.413 1.00 95.81 88 GLY A CA 1
ATOM 649 C C . GLY A 1 88 ? -3.395 -5.313 -9.207 1.00 95.81 88 GLY A C 1
ATOM 650 O O . GLY A 1 88 ? -4.020 -5.098 -8.172 1.00 95.81 88 GLY A O 1
ATOM 651 N N . LYS A 1 89 ? -3.840 -6.168 -10.143 1.00 95.31 89 LYS A N 1
ATOM 652 C CA . LYS A 1 89 ? -5.084 -6.948 -9.995 1.00 95.31 89 LYS A CA 1
ATOM 653 C C . LYS A 1 89 ? -5.011 -7.940 -8.829 1.00 95.31 89 LYS A C 1
ATOM 655 O O . LYS A 1 89 ? -5.966 -8.047 -8.070 1.00 95.31 89 LYS A O 1
ATOM 660 N N . ALA A 1 90 ? -3.884 -8.634 -8.666 1.00 94.50 90 ALA A N 1
ATOM 661 C CA . ALA A 1 90 ? -3.681 -9.568 -7.559 1.00 94.50 90 ALA A CA 1
ATOM 662 C C . ALA A 1 90 ? -3.633 -8.845 -6.199 1.00 94.50 90 ALA A C 1
ATOM 664 O O . ALA A 1 90 ? -4.258 -9.286 -5.238 1.00 94.50 90 ALA A O 1
ATOM 665 N N . TYR A 1 91 ? -2.957 -7.693 -6.135 1.00 95.62 91 TYR A N 1
ATOM 666 C CA . TYR A 1 91 ? -2.875 -6.860 -4.932 1.00 95.62 91 TYR A CA 1
ATOM 667 C C . TYR A 1 91 ? -4.230 -6.264 -4.513 1.00 95.62 91 TYR A C 1
ATOM 669 O O . TYR A 1 91 ? -4.493 -6.133 -3.321 1.00 95.62 91 TYR A O 1
ATOM 677 N N . LEU A 1 92 ? -5.134 -5.977 -5.460 1.00 94.19 92 LEU A N 1
ATOM 678 C CA . LEU A 1 92 ? -6.508 -5.563 -5.142 1.00 94.19 92 LEU A CA 1
ATOM 679 C C . LEU A 1 92 ? -7.265 -6.632 -4.332 1.00 94.19 92 LEU A C 1
ATOM 681 O O . LEU A 1 92 ? -8.007 -6.289 -3.414 1.00 94.19 92 LEU A O 1
ATOM 685 N N . GLY A 1 93 ? -7.051 -7.915 -4.644 1.00 91.81 93 GLY A N 1
ATOM 686 C CA . GLY A 1 93 ? -7.613 -9.032 -3.881 1.00 91.81 93 GLY A CA 1
ATOM 687 C C . GLY A 1 93 ? -7.073 -9.086 -2.451 1.00 91.81 93 GLY A C 1
ATOM 688 O O . GLY A 1 93 ? -7.855 -9.178 -1.507 1.00 91.81 93 GLY A O 1
ATOM 689 N N . ASP A 1 94 ? -5.755 -8.940 -2.281 1.00 93.56 94 ASP A N 1
ATOM 690 C CA . ASP A 1 94 ? -5.133 -8.919 -0.949 1.00 93.56 94 ASP A CA 1
ATOM 691 C C . ASP A 1 94 ? -5.624 -7.731 -0.109 1.00 93.56 94 ASP A C 1
ATOM 693 O O . ASP A 1 94 ? -5.859 -7.881 1.087 1.00 93.56 94 ASP A O 1
ATOM 697 N N . LEU A 1 95 ? -5.814 -6.557 -0.729 1.00 95.12 95 LEU A N 1
ATOM 698 C CA . LEU A 1 95 ? -6.374 -5.373 -0.073 1.00 95.12 95 LEU A CA 1
ATOM 699 C C . LEU A 1 95 ? -7.825 -5.596 0.373 1.00 95.12 95 LEU A C 1
ATOM 701 O O . LEU A 1 95 ? -8.184 -5.172 1.468 1.00 95.12 95 LEU A O 1
ATOM 705 N N . GLY A 1 96 ? -8.641 -6.285 -0.431 1.00 94.31 96 GLY A N 1
ATOM 706 C CA . GLY A 1 96 ? -9.997 -6.678 -0.040 1.00 94.31 96 GLY A CA 1
ATOM 707 C C . GLY A 1 96 ? -10.000 -7.555 1.215 1.00 94.31 96 GLY A C 1
ATOM 708 O O . GLY A 1 96 ? -10.680 -7.233 2.188 1.00 94.31 96 GLY A O 1
ATOM 709 N N . SER A 1 97 ? -9.173 -8.604 1.234 1.00 95.19 97 SER A N 1
ATOM 710 C CA . SER A 1 97 ? -9.016 -9.489 2.398 1.00 95.19 97 SER A CA 1
ATOM 711 C C . SER A 1 97 ? -8.465 -8.755 3.627 1.00 95.19 97 SER A C 1
ATOM 713 O O . SER A 1 97 ? -8.989 -8.908 4.727 1.00 95.19 97 SER A O 1
ATOM 715 N N . ALA A 1 98 ? -7.445 -7.910 3.448 1.00 95.69 98 ALA A N 1
ATOM 716 C CA . ALA A 1 98 ? -6.847 -7.102 4.512 1.00 95.69 98 ALA A CA 1
ATOM 717 C C . ALA A 1 98 ? -7.838 -6.110 5.144 1.00 95.69 98 ALA A C 1
ATOM 719 O O . ALA A 1 98 ? -7.761 -5.852 6.347 1.00 95.69 98 ALA A O 1
ATOM 720 N N . TYR A 1 99 ? -8.759 -5.561 4.345 1.00 97.12 99 TYR A N 1
ATOM 721 C CA . TYR A 1 99 ? -9.819 -4.675 4.820 1.00 97.12 99 TYR A CA 1
ATOM 722 C C . TYR A 1 99 ? -10.931 -5.450 5.537 1.00 97.12 99 TYR A C 1
ATOM 724 O O . TYR A 1 99 ? -11.395 -5.006 6.582 1.00 97.12 99 TYR A O 1
ATOM 732 N N . GLY A 1 100 ? -11.304 -6.635 5.037 1.00 97.62 100 GLY A N 1
ATOM 733 C CA . GLY A 1 100 ? -12.241 -7.539 5.714 1.00 97.62 100 GLY A CA 1
ATOM 734 C C . GLY A 1 100 ? -11.769 -7.927 7.119 1.00 97.62 100 GLY A C 1
ATOM 735 O O . GLY A 1 100 ? -12.494 -7.712 8.085 1.00 97.62 100 GLY A O 1
ATOM 736 N N . LEU A 1 101 ? -10.516 -8.380 7.248 1.00 97.31 101 LEU A N 1
ATOM 737 C CA . LEU A 1 101 ? -9.907 -8.711 8.545 1.00 97.31 101 LEU A CA 1
ATOM 738 C C . LEU A 1 101 ? -9.893 -7.518 9.516 1.00 97.31 101 LEU A C 1
ATOM 740 O O . LEU A 1 101 ? -10.143 -7.688 10.705 1.00 97.31 101 LEU A O 1
ATOM 744 N N . ALA A 1 102 ? -9.649 -6.303 9.016 1.00 98.12 102 ALA A N 1
ATOM 745 C CA . ALA A 1 102 ? -9.674 -5.102 9.847 1.00 98.12 102 ALA A CA 1
ATOM 746 C C . ALA A 1 102 ? -11.073 -4.809 10.425 1.00 98.12 102 ALA A C 1
ATOM 748 O O . ALA A 1 102 ? -11.181 -4.399 11.580 1.00 98.12 102 ALA A O 1
ATOM 749 N N . TRP A 1 103 ? -12.139 -5.054 9.653 1.00 98.31 103 TRP A N 1
ATOM 750 C CA . TRP A 1 103 ? -13.517 -4.958 10.145 1.00 98.31 103 TRP A CA 1
ATOM 751 C C . TRP A 1 103 ? -13.876 -6.072 11.130 1.00 98.31 103 TRP A C 1
ATOM 753 O O . TRP A 1 103 ? -14.565 -5.800 12.109 1.00 98.31 103 TRP A O 1
ATOM 763 N N . GLU A 1 104 ? -13.396 -7.300 10.915 1.00 98.56 104 GLU A N 1
ATOM 764 C CA . GLU A 1 104 ? -13.563 -8.390 11.887 1.00 98.56 104 GLU A CA 1
ATOM 765 C C . GLU A 1 104 ? -12.896 -8.059 13.229 1.00 98.56 104 GLU A C 1
ATOM 767 O O . GLU A 1 104 ? -13.462 -8.345 14.282 1.00 98.56 104 GLU A O 1
ATOM 772 N N . ASP A 1 105 ? -11.717 -7.433 13.218 1.00 98.12 105 ASP A N 1
ATOM 773 C CA . ASP A 1 105 ? -11.051 -6.976 14.442 1.00 98.12 105 ASP A CA 1
ATOM 774 C C . ASP A 1 105 ? -11.833 -5.849 15.135 1.00 98.12 105 ASP A C 1
ATOM 776 O O . ASP A 1 105 ? -12.002 -5.885 16.353 1.00 98.12 105 ASP A O 1
ATOM 780 N N . GLY A 1 106 ? -12.399 -4.902 14.379 1.00 98.06 106 GLY A N 1
ATOM 781 C CA . GLY A 1 106 ? -13.336 -3.908 14.914 1.00 98.06 106 GLY A CA 1
ATOM 782 C C . GLY A 1 106 ? -14.586 -4.531 15.548 1.00 98.06 106 GLY A C 1
ATOM 783 O O . GLY A 1 106 ? -14.996 -4.117 16.632 1.00 98.06 106 GLY A O 1
ATOM 784 N N . ALA A 1 107 ? -15.163 -5.557 14.917 1.00 98.62 107 ALA A N 1
ATOM 785 C CA . ALA A 1 107 ? -16.321 -6.278 15.445 1.00 98.62 107 ALA A CA 1
ATOM 786 C C . ALA A 1 107 ? -16.000 -6.985 16.774 1.00 98.62 107 ALA A C 1
ATOM 788 O O . ALA A 1 107 ? -16.732 -6.800 17.743 1.00 98.62 107 ALA A O 1
ATOM 789 N N . LYS A 1 108 ? -14.851 -7.673 16.876 1.00 98.62 108 LYS A N 1
ATOM 790 C CA . LYS A 1 108 ? -14.391 -8.318 18.126 1.00 98.62 108 LYS A CA 1
ATOM 791 C C . LYS A 1 108 ? -14.272 -7.331 19.295 1.00 98.62 108 LYS A C 1
ATOM 793 O O . LYS A 1 108 ? -14.521 -7.703 20.438 1.00 98.62 108 LYS A O 1
ATOM 798 N N . ILE A 1 109 ? -13.897 -6.077 19.027 1.00 98.50 109 ILE A N 1
ATOM 799 C CA . ILE A 1 109 ? -13.820 -5.016 20.045 1.00 98.50 109 ILE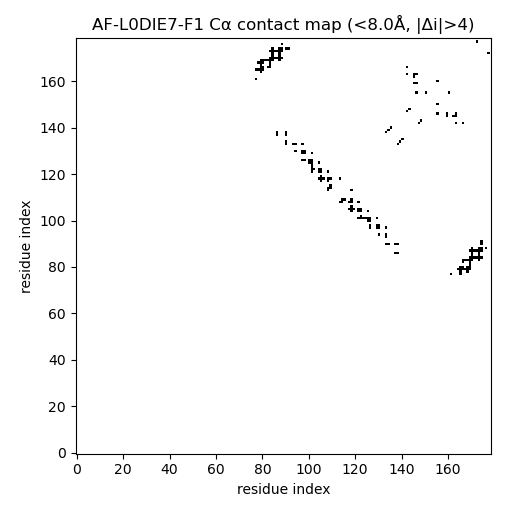 A CA 1
ATOM 800 C C . ILE A 1 109 ? -15.219 -4.613 20.543 1.00 98.50 109 ILE A C 1
ATOM 802 O O . ILE A 1 109 ? -15.398 -4.420 21.746 1.00 98.50 109 ILE A O 1
ATOM 806 N N . LEU A 1 110 ? -16.220 -4.553 19.658 1.00 98.44 110 LEU A N 1
ATOM 807 C CA . LEU A 1 110 ? -17.619 -4.320 20.042 1.00 98.44 110 LEU A CA 1
ATOM 808 C C . LEU A 1 110 ? -18.212 -5.514 20.806 1.00 98.44 110 LEU A C 1
ATOM 810 O O . LEU A 1 110 ? -18.855 -5.313 21.834 1.00 98.44 110 LEU A O 1
ATOM 814 N N . ASP A 1 111 ? -17.940 -6.746 20.364 1.00 98.62 111 ASP A N 1
ATOM 815 C CA . ASP A 1 111 ? -18.366 -7.977 21.050 1.00 98.62 111 ASP A CA 1
ATOM 816 C C . ASP A 1 111 ? -17.760 -8.086 22.465 1.00 98.62 111 ASP A C 1
ATOM 818 O O . ASP A 1 111 ? -18.388 -8.608 23.385 1.00 98.62 111 ASP A O 1
ATOM 822 N N . ALA A 1 112 ? -16.562 -7.524 22.671 1.00 98.44 112 ALA A N 1
ATOM 823 C CA . ALA A 1 112 ? -15.912 -7.370 23.976 1.00 98.44 112 ALA A CA 1
ATOM 824 C C . ALA A 1 112 ? -16.451 -6.186 24.818 1.00 98.44 112 ALA A C 1
ATOM 826 O O . ALA A 1 112 ? -15.826 -5.790 25.809 1.00 98.44 112 ALA A O 1
ATOM 827 N N . GLY A 1 113 ? -17.582 -5.589 24.428 1.00 98.44 113 GLY A N 1
ATOM 828 C CA . GLY A 1 113 ? -18.268 -4.519 25.159 1.00 98.44 113 GLY A CA 1
ATOM 829 C C . GLY A 1 113 ? -17.542 -3.170 25.177 1.00 98.44 113 GLY A C 1
ATOM 830 O O . GLY A 1 113 ? -17.838 -2.338 26.034 1.00 98.44 113 GLY A O 1
ATOM 831 N N . GLN A 1 114 ? -16.573 -2.951 24.283 1.00 98.56 114 GLN A N 1
ATOM 832 C CA . GLN A 1 114 ? -15.824 -1.692 24.210 1.00 98.56 114 GLN A CA 1
ATOM 833 C C . GLN A 1 114 ? -16.582 -0.615 23.418 1.00 98.56 114 GLN A C 1
ATOM 835 O O . GLN A 1 114 ? -17.614 -0.864 22.793 1.00 98.56 114 GLN A O 1
ATOM 840 N N . THR A 1 115 ? -16.066 0.616 23.438 1.00 98.56 115 THR A N 1
ATOM 841 C CA . THR A 1 115 ? -16.702 1.750 22.756 1.00 98.56 115 THR A CA 1
ATOM 842 C C . THR A 1 115 ? -16.565 1.677 21.233 1.00 98.56 115 THR A C 1
ATOM 844 O O . THR A 1 115 ? -15.623 1.098 20.687 1.00 98.56 115 THR A O 1
ATOM 847 N N . ILE A 1 116 ? -17.485 2.352 20.534 1.00 98.25 116 ILE A N 1
ATOM 848 C CA . ILE A 1 116 ? -17.438 2.518 19.073 1.00 98.25 116 ILE A CA 1
ATOM 849 C C . ILE A 1 116 ? -16.122 3.184 18.643 1.00 98.25 116 ILE A C 1
ATOM 851 O O . ILE A 1 116 ? -15.506 2.739 17.677 1.00 98.25 116 ILE A O 1
ATOM 855 N N . ASP A 1 117 ? -15.643 4.184 19.388 1.00 98.31 117 ASP A N 1
ATOM 856 C CA . ASP A 1 117 ? -14.377 4.867 19.093 1.00 98.31 117 ASP A CA 1
ATOM 857 C C . ASP A 1 117 ? -13.178 3.906 19.135 1.00 98.31 117 ASP A C 1
ATOM 859 O O . ASP A 1 117 ? -12.325 3.946 18.248 1.00 98.31 117 ASP A O 1
ATOM 863 N N . MET A 1 118 ? -13.133 2.989 20.112 1.00 98.00 118 MET A N 1
ATOM 864 C CA . MET A 1 118 ? -12.093 1.954 20.189 1.00 98.00 118 MET A CA 1
ATOM 865 C C . MET A 1 118 ? -12.185 0.943 19.042 1.00 98.00 118 MET A C 1
ATOM 867 O O . MET A 1 118 ? -11.153 0.518 18.517 1.00 98.00 118 MET A O 1
ATOM 871 N N . ALA A 1 119 ? -13.395 0.561 18.628 1.00 98.62 119 ALA A N 1
ATOM 872 C CA . ALA A 1 119 ? -13.593 -0.331 17.487 1.00 98.62 119 ALA A CA 1
ATOM 873 C C . ALA A 1 119 ? -13.150 0.323 16.165 1.00 98.62 119 ALA A C 1
ATOM 875 O O . ALA A 1 119 ? -12.479 -0.319 15.352 1.00 98.62 119 ALA A O 1
ATOM 876 N N . LEU A 1 120 ? -13.455 1.610 15.968 1.00 98.31 120 LEU A N 1
ATOM 877 C CA . LEU A 1 120 ? -13.028 2.388 14.800 1.00 98.31 120 LEU A CA 1
ATOM 878 C C . LEU A 1 120 ? -11.506 2.589 14.763 1.00 98.31 120 LEU A C 1
ATOM 880 O O . LEU A 1 120 ? -10.890 2.371 13.720 1.00 98.31 120 LEU A O 1
ATOM 884 N N . ASP A 1 121 ? -10.886 2.945 15.891 1.00 98.38 121 ASP A N 1
ATOM 885 C CA . ASP A 1 121 ? -9.427 3.069 16.020 1.00 98.38 121 ASP A CA 1
ATOM 886 C C . ASP A 1 121 ? -8.713 1.728 15.758 1.00 98.38 121 ASP A C 1
ATOM 888 O O . ASP A 1 121 ? -7.738 1.678 15.003 1.00 98.38 121 ASP A O 1
ATOM 892 N N . THR A 1 122 ? -9.246 0.623 16.291 1.00 98.19 122 THR A N 1
ATOM 893 C CA . THR A 1 122 ? -8.730 -0.734 16.035 1.00 98.19 122 THR A CA 1
ATOM 894 C C . THR A 1 122 ? -8.847 -1.100 14.557 1.00 98.19 122 THR A C 1
ATOM 896 O O . THR A 1 122 ? -7.856 -1.514 13.956 1.00 98.19 122 THR A O 1
ATOM 899 N N . THR A 1 123 ? -10.009 -0.863 13.939 1.00 98.44 123 THR A N 1
ATOM 900 C CA . THR A 1 123 ? -10.235 -1.091 12.499 1.00 98.44 123 THR A CA 1
ATOM 901 C C . THR A 1 123 ? -9.239 -0.292 11.654 1.00 98.44 123 THR A C 1
ATOM 903 O O . THR A 1 123 ? -8.613 -0.829 10.740 1.00 98.44 123 THR A O 1
ATOM 906 N N . ALA A 1 124 ? -9.034 0.990 11.973 1.00 98.25 124 ALA A N 1
ATOM 907 C CA . ALA A 1 124 ? -8.103 1.852 11.251 1.00 98.25 124 ALA A CA 1
ATOM 908 C C . ALA A 1 124 ? -6.644 1.376 11.386 1.00 98.25 124 ALA A C 1
ATOM 910 O O . ALA A 1 124 ? -5.918 1.328 10.390 1.00 98.25 124 ALA A O 1
ATOM 911 N N . LYS A 1 125 ? -6.219 0.975 12.592 1.00 98.25 125 LYS A N 1
ATOM 912 C CA . LYS A 1 125 ? -4.873 0.441 12.861 1.00 98.25 125 LYS A CA 1
ATOM 913 C C . LYS A 1 125 ? -4.633 -0.909 12.186 1.00 98.25 125 LYS A C 1
ATOM 915 O O . LYS A 1 125 ? -3.581 -1.093 11.573 1.00 98.25 125 LYS A O 1
ATOM 920 N N . ALA A 1 126 ? -5.602 -1.822 12.247 1.00 97.62 126 ALA A N 1
ATOM 921 C CA . ALA A 1 126 ? -5.540 -3.121 11.583 1.00 97.62 126 ALA A CA 1
ATOM 922 C C . ALA A 1 126 ? -5.449 -2.955 10.058 1.00 97.62 126 ALA A C 1
ATOM 924 O O . ALA A 1 126 ? -4.565 -3.532 9.422 1.00 97.62 126 ALA A O 1
ATOM 925 N N . TRP A 1 127 ? -6.276 -2.084 9.468 1.00 97.94 127 TRP A N 1
ATOM 926 C CA . TRP A 1 127 ? -6.200 -1.754 8.043 1.00 97.94 127 TRP A CA 1
ATOM 927 C C . TRP A 1 127 ? -4.834 -1.175 7.651 1.00 97.94 127 TRP A C 1
ATOM 929 O O . TRP A 1 127 ? -4.237 -1.604 6.662 1.00 97.94 127 TRP A O 1
ATOM 939 N N . GLU A 1 128 ? -4.310 -0.232 8.438 1.00 97.62 128 GLU A N 1
ATOM 940 C CA . GLU A 1 128 ? -3.010 0.397 8.200 1.00 97.62 128 GLU A CA 1
ATOM 941 C C . GLU A 1 128 ? -1.854 -0.612 8.229 1.00 97.62 128 GLU A C 1
ATOM 943 O O . GLU A 1 128 ? -0.984 -0.583 7.353 1.00 97.62 128 GLU A O 1
ATOM 948 N N . ALA A 1 129 ? -1.852 -1.522 9.206 1.00 96.69 129 ALA A N 1
ATOM 949 C CA . ALA A 1 129 ? -0.856 -2.581 9.315 1.00 96.69 129 ALA A CA 1
ATOM 950 C C . ALA A 1 129 ? -0.971 -3.583 8.153 1.00 96.69 129 ALA A C 1
ATOM 952 O O . ALA A 1 129 ? 0.016 -3.848 7.460 1.00 96.69 129 ALA A O 1
ATOM 953 N N . ASN A 1 130 ? -2.181 -4.079 7.883 1.00 96.00 130 ASN A N 1
ATOM 954 C CA . ASN A 1 130 ? -2.421 -5.120 6.886 1.00 96.00 130 ASN A CA 1
ATOM 955 C C . ASN A 1 130 ? -2.156 -4.622 5.455 1.00 96.00 130 ASN A C 1
ATOM 957 O O . ASN A 1 130 ? -1.506 -5.323 4.678 1.00 96.00 130 ASN A O 1
ATOM 961 N N . ARG A 1 131 ? -2.553 -3.386 5.103 1.00 96.19 131 ARG A N 1
ATOM 962 C CA . ARG A 1 131 ? -2.265 -2.814 3.772 1.00 96.19 131 ARG A CA 1
ATOM 963 C C . ARG A 1 131 ? -0.764 -2.614 3.539 1.00 96.19 131 ARG A C 1
ATOM 965 O O . ARG A 1 131 ? -0.276 -2.865 2.439 1.00 96.19 131 ARG A O 1
ATOM 972 N N . LYS A 1 132 ? -0.011 -2.218 4.576 1.00 96.44 132 LYS A N 1
ATOM 973 C CA . LYS A 1 132 ? 1.460 -2.108 4.533 1.00 96.44 132 LYS A CA 1
ATOM 974 C C . LYS A 1 132 ? 2.129 -3.474 4.386 1.00 96.44 132 LYS A C 1
ATOM 976 O O . LYS A 1 132 ? 3.038 -3.615 3.570 1.00 96.44 132 LYS A O 1
ATOM 981 N N . ALA A 1 133 ? 1.671 -4.477 5.134 1.00 94.94 133 ALA A N 1
ATOM 982 C CA . ALA A 1 133 ? 2.172 -5.845 5.030 1.00 94.94 133 ALA A CA 1
ATOM 983 C C . ALA A 1 133 ? 1.943 -6.418 3.620 1.00 94.94 133 ALA A C 1
ATOM 985 O O . ALA A 1 133 ? 2.888 -6.901 2.997 1.00 94.94 133 ALA A O 1
ATOM 986 N N . ALA A 1 134 ? 0.733 -6.270 3.070 1.00 94.38 134 ALA A N 1
ATOM 987 C CA . ALA A 1 134 ? 0.403 -6.702 1.713 1.00 94.38 134 ALA A CA 1
ATOM 988 C C . ALA A 1 134 ? 1.229 -5.963 0.638 1.00 94.38 134 ALA A C 1
ATOM 990 O O . ALA A 1 134 ? 1.752 -6.599 -0.280 1.00 94.38 134 ALA A O 1
ATOM 991 N N . PHE A 1 135 ? 1.430 -4.643 0.775 1.00 95.75 135 PHE A N 1
ATOM 992 C CA . PHE A 1 135 ? 2.308 -3.875 -0.119 1.00 95.75 135 PHE A CA 1
ATOM 993 C C . PHE A 1 135 ? 3.741 -4.425 -0.113 1.00 95.75 135 PHE A C 1
ATOM 995 O O . PHE A 1 135 ? 4.316 -4.684 -1.171 1.00 95.75 135 PHE A O 1
ATOM 1002 N N . ASN A 1 136 ? 4.305 -4.646 1.076 1.00 95.56 136 ASN A N 1
ATOM 1003 C CA . ASN A 1 136 ? 5.668 -5.149 1.228 1.00 95.56 136 ASN A CA 1
ATOM 1004 C C . ASN A 1 136 ? 5.830 -6.595 0.747 1.00 95.56 136 ASN A C 1
ATOM 1006 O O . ASN A 1 136 ? 6.881 -6.934 0.212 1.00 95.56 136 ASN A O 1
ATOM 1010 N N . ALA A 1 137 ? 4.798 -7.429 0.889 1.00 95.06 137 ALA A N 1
ATOM 1011 C CA . ALA A 1 137 ? 4.816 -8.812 0.428 1.00 95.06 137 ALA A CA 1
ATOM 1012 C C . ALA A 1 137 ? 4.680 -8.947 -1.101 1.00 95.06 137 ALA A C 1
ATOM 1014 O O . ALA A 1 137 ? 5.276 -9.855 -1.677 1.00 95.06 137 ALA A O 1
ATOM 1015 N N . ARG A 1 138 ? 3.905 -8.073 -1.767 1.00 94.38 138 ARG A N 1
ATOM 1016 C CA . ARG A 1 138 ? 3.571 -8.227 -3.199 1.00 94.38 138 ARG A CA 1
ATOM 1017 C C . ARG A 1 138 ? 4.126 -7.150 -4.129 1.00 94.38 138 ARG A C 1
ATOM 1019 O O . ARG A 1 138 ? 4.497 -7.472 -5.252 1.00 94.38 138 ARG A O 1
ATOM 1026 N N . ILE A 1 139 ? 4.186 -5.890 -3.705 1.00 95.62 139 ILE A N 1
ATOM 1027 C CA . ILE A 1 139 ? 4.591 -4.774 -4.574 1.00 95.62 139 ILE A CA 1
ATOM 1028 C C . ILE A 1 139 ? 6.096 -4.517 -4.488 1.00 95.62 139 ILE A C 1
ATOM 1030 O O . ILE A 1 139 ? 6.766 -4.440 -5.520 1.00 95.62 139 ILE A O 1
ATOM 1034 N N . THR A 1 140 ? 6.646 -4.433 -3.273 1.00 94.69 140 THR A N 1
ATOM 1035 C CA . THR A 1 140 ? 8.075 -4.151 -3.048 1.00 94.69 140 THR A CA 1
ATOM 1036 C C . THR A 1 140 ? 9.017 -5.128 -3.778 1.00 94.69 140 THR A C 1
ATOM 1038 O O . THR A 1 140 ? 9.959 -4.641 -4.412 1.00 94.69 140 THR A O 1
ATOM 1041 N N . PRO A 1 141 ? 8.784 -6.461 -3.806 1.00 95.69 141 PRO A N 1
ATOM 1042 C CA . PRO A 1 141 ? 9.663 -7.393 -4.517 1.00 95.69 141 PRO A CA 1
ATOM 1043 C C . PRO A 1 141 ? 9.632 -7.205 -6.037 1.00 95.69 141 PRO A C 1
ATOM 1045 O O . PRO A 1 141 ? 10.659 -7.356 -6.690 1.00 95.69 141 PRO A O 1
ATOM 1048 N N . GLU A 1 142 ? 8.480 -6.849 -6.613 1.00 95.88 142 GLU A N 1
ATOM 1049 C CA . GLU A 1 142 ? 8.346 -6.620 -8.056 1.00 95.88 142 GLU A CA 1
ATOM 1050 C C . GLU A 1 142 ? 8.980 -5.290 -8.480 1.00 95.88 142 GLU A C 1
ATOM 1052 O O . GLU A 1 142 ? 9.727 -5.252 -9.456 1.00 95.88 142 GLU A O 1
ATOM 1057 N N . LEU A 1 143 ? 8.771 -4.209 -7.717 1.00 94.56 143 LEU A N 1
ATOM 1058 C CA . LEU A 1 143 ? 9.444 -2.928 -7.969 1.00 94.56 143 LEU A CA 1
ATOM 1059 C C . LEU A 1 143 ? 10.970 -3.040 -7.811 1.00 94.56 143 LEU A C 1
ATOM 1061 O O . LEU A 1 143 ? 11.706 -2.458 -8.608 1.00 94.56 143 LEU A O 1
ATOM 1065 N N . SER A 1 144 ? 11.444 -3.851 -6.859 1.00 95.00 144 SER A N 1
ATOM 1066 C CA . SER A 1 144 ? 12.879 -4.092 -6.633 1.00 95.00 144 SER A CA 1
ATOM 1067 C C . SER A 1 144 ? 13.585 -4.781 -7.808 1.00 95.00 144 SER A C 1
ATOM 1069 O O . SER A 1 144 ? 14.800 -4.652 -7.946 1.00 95.00 144 SER A O 1
ATOM 1071 N N . LYS A 1 145 ? 12.844 -5.475 -8.688 1.00 93.88 145 LYS A N 1
ATOM 1072 C CA . LYS A 1 145 ? 13.373 -6.038 -9.947 1.00 93.88 145 LYS A CA 1
ATOM 1073 C C . LYS A 1 145 ? 13.562 -4.982 -11.041 1.00 93.88 145 LYS A C 1
ATOM 1075 O O . LYS A 1 145 ? 14.273 -5.244 -12.006 1.00 93.88 145 LYS A O 1
ATOM 1080 N N . VAL A 1 146 ? 12.905 -3.824 -10.922 1.00 92.88 146 VAL A N 1
ATOM 1081 C CA . VAL A 1 146 ? 13.028 -2.695 -11.861 1.00 92.88 146 VAL A CA 1
ATOM 1082 C C . VAL A 1 146 ? 14.136 -1.753 -11.402 1.00 92.88 146 VAL A C 1
ATOM 1084 O O . VAL A 1 146 ? 14.995 -1.383 -12.194 1.00 92.88 146 VAL A O 1
ATOM 1087 N N . VAL A 1 147 ? 14.139 -1.394 -10.115 1.00 91.62 147 VAL A N 1
ATOM 1088 C CA . VAL A 1 147 ? 15.195 -0.597 -9.480 1.00 91.62 147 VAL A CA 1
ATOM 1089 C C . VAL A 1 147 ? 15.484 -1.205 -8.113 1.00 91.62 147 VAL A C 1
ATOM 1091 O O . VAL A 1 147 ? 14.598 -1.240 -7.262 1.00 91.62 147 VAL A O 1
ATOM 1094 N N . ALA A 1 148 ? 16.714 -1.677 -7.897 1.00 88.19 148 ALA A N 1
ATOM 1095 C CA . ALA A 1 148 ? 17.104 -2.318 -6.644 1.00 88.19 148 ALA A CA 1
ATOM 1096 C C . ALA A 1 148 ? 16.840 -1.407 -5.430 1.00 88.19 148 ALA A C 1
ATOM 1098 O O . ALA A 1 148 ? 17.192 -0.224 -5.431 1.00 88.19 148 ALA A O 1
ATOM 1099 N N . GLN A 1 149 ? 16.233 -1.960 -4.379 1.00 83.94 149 GLN A N 1
ATOM 1100 C CA . GLN A 1 149 ? 15.959 -1.221 -3.149 1.00 83.94 149 GLN A CA 1
ATOM 1101 C C . GLN A 1 149 ? 17.274 -0.764 -2.498 1.00 83.94 149 GLN A C 1
ATOM 1103 O O . GLN A 1 149 ? 18.220 -1.539 -2.384 1.00 83.94 149 GLN A O 1
ATOM 1108 N N . GLY A 1 150 ? 17.345 0.506 -2.088 1.00 84.12 150 GLY A N 1
ATOM 1109 C CA . GLY A 1 150 ? 18.574 1.094 -1.543 1.00 84.12 150 GLY A CA 1
ATOM 1110 C C . GLY A 1 150 ? 19.627 1.477 -2.591 1.00 84.12 150 GLY A C 1
ATOM 1111 O O . GLY A 1 150 ? 20.704 1.927 -2.210 1.00 84.12 150 GLY A O 1
ATOM 1112 N N . LYS A 1 151 ? 19.331 1.355 -3.897 1.00 85.81 151 LYS A N 1
ATOM 1113 C CA . LYS A 1 151 ? 20.144 1.973 -4.952 1.00 85.81 151 LYS A CA 1
ATOM 1114 C C . LYS A 1 151 ? 20.235 3.483 -4.701 1.00 85.81 151 LYS A C 1
ATOM 1116 O O . LYS A 1 151 ? 19.206 4.142 -4.553 1.00 85.81 151 LYS A O 1
ATOM 1121 N N . ASP A 1 152 ? 21.456 4.015 -4.659 1.00 88.56 152 ASP A N 1
ATOM 1122 C CA . ASP A 1 152 ? 21.685 5.436 -4.396 1.00 88.56 152 ASP A CA 1
ATOM 1123 C C . ASP A 1 152 ? 20.986 6.321 -5.440 1.00 88.56 152 ASP A C 1
ATOM 1125 O O . ASP A 1 152 ? 21.011 6.021 -6.637 1.00 88.56 152 ASP A O 1
ATOM 1129 N N . ALA A 1 153 ? 20.397 7.430 -4.989 1.00 85.25 153 ALA A N 1
ATOM 1130 C CA . ALA A 1 153 ? 19.563 8.295 -5.814 1.00 85.25 153 ALA A CA 1
ATOM 1131 C C . ALA A 1 153 ? 20.321 8.912 -7.003 1.00 85.25 153 ALA A C 1
ATOM 1133 O O . ALA A 1 153 ? 19.727 9.070 -8.071 1.00 85.25 153 ALA A O 1
ATOM 1134 N N . ALA A 1 154 ? 21.622 9.204 -6.863 1.00 89.50 154 ALA A N 1
ATOM 1135 C CA . ALA A 1 154 ? 22.438 9.725 -7.962 1.00 89.50 154 ALA A CA 1
ATOM 1136 C C . ALA A 1 154 ? 22.776 8.646 -9.008 1.00 89.50 154 ALA A C 1
ATOM 1138 O O . ALA A 1 154 ? 23.026 8.967 -10.168 1.00 89.50 154 ALA A O 1
ATOM 1139 N N . SER A 1 155 ? 22.729 7.364 -8.629 1.00 89.19 155 SER A N 1
ATOM 1140 C CA . SER A 1 155 ? 22.945 6.231 -9.541 1.00 89.19 155 SER A CA 1
ATOM 1141 C C . SER A 1 155 ? 21.688 5.792 -10.313 1.00 89.19 155 SER A C 1
ATOM 1143 O O . SER A 1 155 ? 21.778 4.947 -11.210 1.00 89.19 155 SER A O 1
ATOM 1145 N N . VAL A 1 156 ? 20.508 6.331 -9.977 1.00 92.12 156 VAL A N 1
ATOM 1146 C CA . VAL A 1 156 ? 19.252 6.055 -10.692 1.00 92.12 156 VAL A CA 1
ATOM 1147 C C . VAL A 1 156 ? 19.258 6.804 -12.029 1.00 92.12 156 VAL A C 1
ATOM 1149 O O . VAL A 1 156 ? 19.284 8.036 -12.075 1.00 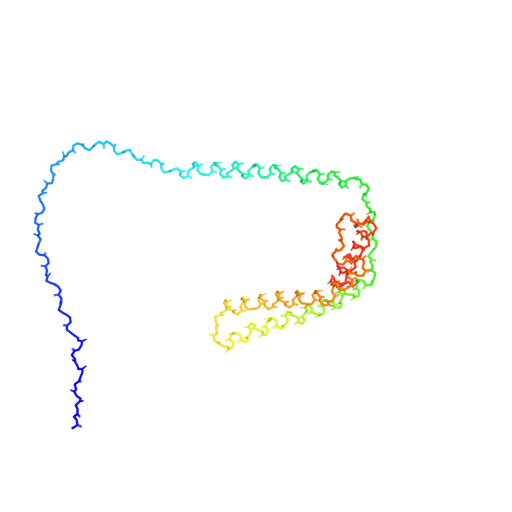92.12 156 VAL A O 1
ATOM 1152 N N . THR A 1 157 ? 19.209 6.066 -13.134 1.00 92.94 157 THR A N 1
ATOM 1153 C CA . THR A 1 157 ? 19.269 6.622 -14.495 1.00 92.94 157 THR A CA 1
ATOM 1154 C C . THR A 1 157 ? 17.928 7.225 -14.943 1.00 92.94 157 THR A C 1
ATOM 1156 O O . THR A 1 157 ? 16.896 7.086 -14.278 1.00 92.94 157 THR A O 1
ATOM 1159 N N . SER A 1 158 ? 17.916 7.911 -16.093 1.00 90.69 158 SER A N 1
ATOM 1160 C CA . SER A 1 158 ? 16.673 8.281 -16.794 1.00 90.69 158 SER A CA 1
ATOM 1161 C C . SER A 1 158 ? 15.805 7.060 -17.090 1.00 90.69 158 SER A C 1
ATOM 1163 O O . SER A 1 158 ? 14.583 7.112 -16.946 1.00 90.69 158 SER A O 1
ATOM 1165 N N . ASP A 1 159 ? 16.451 5.959 -17.458 1.00 89.88 159 ASP A N 1
ATOM 1166 C CA . ASP A 1 159 ? 15.811 4.757 -17.972 1.00 89.88 159 ASP A CA 1
ATOM 1167 C C . ASP A 1 159 ? 15.222 3.936 -16.822 1.00 89.88 159 ASP A C 1
ATOM 1169 O O . ASP A 1 159 ? 14.094 3.460 -16.934 1.00 89.88 159 ASP A O 1
ATOM 1173 N N . ASP A 1 160 ? 15.906 3.897 -15.672 1.00 91.75 160 ASP A N 1
ATOM 1174 C CA . ASP A 1 160 ? 15.380 3.372 -14.406 1.00 91.75 160 ASP A CA 1
ATOM 1175 C C . ASP A 1 160 ? 14.084 4.102 -14.013 1.00 91.75 160 ASP A C 1
ATOM 1177 O O . ASP A 1 160 ? 13.063 3.472 -13.728 1.00 91.75 160 ASP A O 1
ATOM 1181 N N . ARG A 1 161 ? 14.094 5.448 -14.041 1.00 92.25 161 ARG A N 1
ATOM 1182 C CA . ARG A 1 161 ? 12.905 6.271 -13.749 1.00 92.25 161 ARG A CA 1
ATOM 1183 C C . ARG A 1 161 ? 11.788 6.023 -14.759 1.00 92.25 161 ARG A C 1
ATOM 1185 O O . ARG A 1 161 ? 10.625 5.921 -14.367 1.00 92.25 161 ARG A O 1
ATOM 1192 N N . ALA A 1 162 ? 12.118 5.903 -16.044 1.00 92.25 162 ALA A N 1
ATOM 1193 C CA . ALA A 1 162 ? 11.146 5.622 -17.092 1.00 92.25 162 ALA A CA 1
ATOM 1194 C C . ALA A 1 162 ? 10.523 4.224 -16.934 1.00 92.25 162 ALA A C 1
ATOM 1196 O O . ALA A 1 162 ? 9.303 4.090 -17.031 1.00 92.25 162 ALA A O 1
ATOM 1197 N N . ALA A 1 163 ? 11.323 3.195 -16.647 1.00 93.25 163 ALA A N 1
ATOM 1198 C CA . ALA A 1 163 ? 10.857 1.836 -16.386 1.00 93.25 163 ALA A CA 1
ATOM 1199 C C . ALA A 1 163 ? 9.966 1.780 -15.136 1.00 93.25 163 ALA A C 1
ATOM 1201 O O . ALA A 1 163 ? 8.854 1.251 -15.190 1.00 93.25 163 ALA A O 1
ATOM 1202 N N . LEU A 1 164 ? 10.391 2.422 -14.045 1.00 94.56 164 LEU A N 1
ATOM 1203 C CA . LEU A 1 164 ? 9.618 2.521 -12.810 1.00 94.56 164 LEU A CA 1
ATOM 1204 C C . LEU A 1 164 ? 8.285 3.264 -13.024 1.00 94.56 164 LEU A C 1
ATOM 1206 O O . LEU A 1 164 ? 7.246 2.832 -12.527 1.00 94.56 164 LEU A O 1
ATOM 1210 N N . ALA A 1 165 ? 8.260 4.325 -13.837 1.00 94.38 165 ALA A N 1
ATOM 1211 C CA . ALA A 1 165 ? 7.021 5.009 -14.212 1.00 94.38 165 ALA A CA 1
ATOM 1212 C C . ALA A 1 165 ? 6.065 4.112 -15.027 1.00 94.38 165 ALA A C 1
ATOM 1214 O O . ALA A 1 165 ? 4.850 4.158 -14.813 1.00 94.38 165 ALA A O 1
ATOM 1215 N N . LYS A 1 166 ? 6.579 3.261 -15.929 1.00 94.94 166 LYS A N 1
ATOM 1216 C CA . LYS A 1 166 ? 5.764 2.260 -16.648 1.00 94.94 166 LYS A CA 1
ATOM 1217 C C . LYS A 1 166 ? 5.207 1.191 -15.702 1.00 94.94 166 LYS A C 1
ATOM 1219 O O . LYS A 1 166 ? 4.049 0.799 -15.865 1.00 94.94 166 LYS A O 1
ATOM 1224 N N . ALA A 1 167 ? 5.987 0.770 -14.704 1.00 96.06 167 ALA A N 1
ATOM 1225 C CA . ALA A 1 167 ? 5.551 -0.148 -13.653 1.00 96.06 167 ALA A CA 1
ATOM 1226 C C . ALA A 1 167 ? 4.422 0.458 -12.801 1.00 96.06 167 ALA A C 1
ATOM 1228 O O . ALA A 1 167 ? 3.363 -0.154 -12.669 1.00 96.06 167 ALA A O 1
ATOM 1229 N N . TYR A 1 168 ? 4.574 1.700 -12.321 1.00 95.69 168 TYR A N 1
ATOM 1230 C CA . TYR A 1 168 ? 3.520 2.408 -11.581 1.00 95.69 168 TYR A CA 1
ATOM 1231 C C . TYR A 1 168 ? 2.228 2.581 -12.394 1.00 95.69 168 TYR A C 1
ATOM 1233 O O . TYR A 1 168 ? 1.142 2.347 -11.866 1.00 95.69 168 TYR A O 1
ATOM 1241 N N . ARG A 1 169 ? 2.316 2.922 -13.689 1.00 95.25 169 ARG A N 1
ATOM 1242 C CA . ARG A 1 169 ? 1.136 2.975 -14.579 1.00 95.25 169 ARG A CA 1
ATOM 1243 C C . ARG A 1 169 ? 0.481 1.602 -14.760 1.00 95.25 169 ARG A C 1
ATOM 1245 O O . ARG A 1 169 ? -0.743 1.523 -14.829 1.00 95.25 169 ARG A O 1
ATOM 1252 N N . GLY A 1 170 ? 1.275 0.530 -14.807 1.00 95.25 170 GLY A N 1
ATOM 1253 C CA . GLY A 1 170 ? 0.784 -0.851 -14.833 1.00 95.25 170 GLY A CA 1
ATOM 1254 C C . GLY A 1 170 ? 0.012 -1.203 -13.564 1.00 95.25 170 GLY A C 1
ATOM 1255 O O . GLY A 1 170 ? -1.146 -1.606 -13.654 1.00 95.25 170 GLY A O 1
ATOM 1256 N N . LEU A 1 171 ? 0.605 -0.955 -12.391 1.00 95.94 171 LEU A N 1
ATOM 1257 C CA . LEU A 1 171 ? -0.040 -1.149 -11.087 1.00 95.94 171 LEU A CA 1
ATOM 1258 C C . LEU A 1 171 ? -1.355 -0.371 -10.989 1.00 95.94 171 LEU A C 1
ATOM 1260 O O . LEU A 1 171 ? -2.382 -0.955 -10.652 1.00 95.94 171 LEU A O 1
ATOM 1264 N N . ALA A 1 172 ? -1.344 0.917 -11.345 1.00 94.56 172 ALA A N 1
ATOM 1265 C CA . ALA A 1 172 ? -2.530 1.767 -11.325 1.00 94.56 172 ALA A CA 1
ATOM 1266 C C . ALA A 1 172 ? -3.639 1.245 -12.257 1.00 94.56 172 ALA A C 1
ATOM 1268 O O . ALA A 1 172 ? -4.799 1.193 -11.854 1.00 94.56 172 ALA A O 1
ATOM 1269 N N . LYS A 1 173 ? -3.300 0.782 -13.471 1.00 94.12 173 LYS A N 1
ATOM 1270 C CA . LYS A 1 173 ? -4.267 0.159 -14.394 1.00 94.12 173 LYS A CA 1
ATOM 1271 C C . LYS A 1 173 ? -4.800 -1.186 -13.876 1.00 94.12 173 LYS A C 1
ATOM 1273 O O . LYS A 1 173 ? -5.955 -1.521 -14.134 1.00 94.12 173 LYS A O 1
ATOM 1278 N N . GLY A 1 174 ? -3.981 -1.952 -13.153 1.00 94.19 174 GLY A N 1
ATOM 1279 C CA . GLY A 1 174 ? -4.402 -3.189 -12.491 1.00 94.19 174 GLY A CA 1
ATOM 1280 C C . GLY A 1 174 ? -5.385 -2.934 -11.345 1.00 94.19 174 GLY A C 1
ATOM 1281 O O . GLY A 1 174 ? -6.456 -3.536 -11.314 1.00 94.19 174 GLY A O 1
ATOM 1282 N N . LEU A 1 175 ? -5.043 -1.995 -10.458 1.00 93.81 175 LEU A N 1
ATOM 1283 C CA . LEU A 1 175 ? -5.853 -1.576 -9.309 1.00 93.81 175 LEU A CA 1
ATOM 1284 C C . LEU A 1 175 ? -7.156 -0.878 -9.717 1.00 93.81 175 LEU A C 1
ATOM 1286 O O . LEU A 1 175 ? -8.190 -1.114 -9.104 1.00 93.81 175 LEU A O 1
ATOM 1290 N N . GLY A 1 176 ? -7.133 -0.074 -10.784 1.00 89.19 176 GLY A N 1
ATOM 1291 C CA . GLY A 1 176 ? -8.307 0.612 -11.336 1.00 89.19 176 GLY A CA 1
ATOM 1292 C C . GLY A 1 176 ? -9.359 -0.307 -11.971 1.00 89.19 176 GLY A C 1
ATOM 1293 O O . GLY A 1 176 ? -10.257 0.185 -12.648 1.00 89.19 176 GLY A O 1
ATOM 1294 N N . GLY A 1 177 ? -9.246 -1.630 -11.801 1.00 69.12 177 GLY A N 1
ATOM 1295 C CA . GLY A 1 177 ? -10.268 -2.589 -12.213 1.00 69.12 177 GLY A CA 1
ATOM 1296 C C . GLY A 1 177 ? -10.476 -2.656 -13.724 1.00 69.12 177 GLY A C 1
ATOM 1297 O O . GLY A 1 177 ? -11.612 -2.819 -14.155 1.00 69.12 177 GLY A O 1
ATOM 1298 N N . GLY A 1 178 ? -9.398 -2.510 -14.510 1.00 57.78 178 GLY A N 1
ATOM 1299 C CA . GLY A 1 178 ? -9.441 -2.383 -15.971 1.00 57.78 178 GLY A CA 1
ATOM 1300 C C . GLY A 1 178 ? -10.376 -3.385 -16.657 1.00 57.78 178 GLY A C 1
ATOM 1301 O O . GLY A 1 178 ? -10.013 -4.563 -16.802 1.00 57.78 178 GLY A O 1
ATOM 1302 N N . ARG A 1 179 ? -11.542 -2.854 -17.049 1.00 49.75 179 ARG A N 1
ATOM 1303 C CA . ARG A 1 179 ? -12.501 -3.3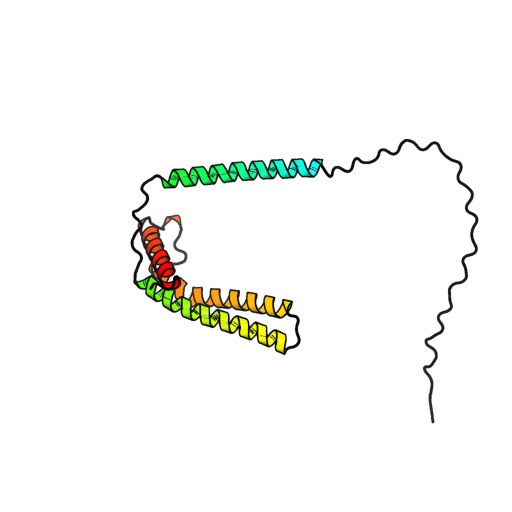80 -18.026 1.00 49.75 179 ARG A CA 1
ATOM 1304 C C . ARG A 1 179 ? -12.040 -2.996 -19.433 1.00 49.75 179 ARG A C 1
ATOM 1306 O O . ARG A 1 179 ? -11.432 -1.907 -19.556 1.00 49.75 179 ARG A O 1
#

Nearest PDB structures (foldseek):
  2y44-assembly1_A  TM=4.152E-01  e=2.988E+00  Trypanosoma congolense

Mean predicted aligned error: 17.82 Å

Radius of gyration: 35.12 Å; Cα contacts (8 Å, |Δi|>4): 106; chains: 1; bounding box: 47×72×95 Å

Sequence (179 aa):
MSDELDFLDGLEPDPPPSLGRAVPTPTPYPVAPAVVPVKSHDALKFGAILVFCAVCSLGSGLLFAWLLSERGDRPSPGGYDPRFVAVGKAYLGDLGSAYGLAWEDGAKILDAGQTIDMALDTTAKAWEANRKAAFNARITPELSKVVAQGKDAASVTSDDRAALAKAYRGLAKGLGGGR

Organism: Singulisphaera acidiphila (strain ATCC BAA-1392 / DSM 18658 / VKM B-2454 / MOB10) (NCBI:txid886293)